Protein 6FPQ (pdb70)

Sequence (174 aa):
PLNFSRASEHRNEKGERISMINPRVVLDENGISHRRSRYFIMLCDNETAIAHAKKKTSIWAVKKDSSKRISDAYKKASVYFIFVAQQQTYNALGYAQVVSSDLNSTELLPFWSDSSHAGGVRRRIKWIIKTCNNLFSAEISSEIVSSHHMDHHGSEARDGMEMMMYDEGSSRLCTLINYAIMKRRIGRDR

CATH classification: 3.10.590.10

GO terms:
  GO:1990251 nuclear exosome focus (C, IDA)
  GO:1990342 heterochromatin island (C, IDA)
  GO:0000785 chromatin (C, IDA)
  GO:0005634 nucleus (C, IDA)
  GO:0003723 RNA binding (F, IDA)
  GO:0003729 mRNA binding (F, IDA)
  GO:0033620 Mei2 nuclear dot complex (C, IDA)
  GO:1905762 CCR4-NOT complex binding (F, IDA)
  GO:0005634 nucleus (C, EXP)
  GO:0043628 regulatory ncRNA 3'-end processing (P, EXP)
  GO:0031047 regulatory ncRNA-mediated gene silencing (P, EXP)
  GO:0005634 nucleus (C, HDA)
  GO:0033621 nuclear mRNA surveillance of meiosis-specific transcripts (P, IMP)
  GO:0180036 nuclear lncRNA surveillance (P, IMP)
  GO:0110064 lncRNA catabolic process (P, IMP)
  GO:1902794 siRNA-independent facultative heterochromatin formation (P, IMP)
  GO:1902801 regulation of siRNA-independent facultative heterochromatin formation (P, IMP)
  GO:0071027 nuclear RNA surveillance (P, IMP)
  GO:0071030 nuclear mRNA surveillance of spliceosomal pre-mRNA splicing (P, IMP)
  GO:0071031 nuclear mRNA surveillance of mRNA 3'-end processing (P, IMP)

Organism: Schizosaccharomyces pombe (strain 972 / ATCC 24843) (NCBI:txid284812)

B-factor: mean 20.54, std 11.72, range [8.9, 75.54]

InterPro domains:
  IPR007275 YTH domain [PF04146] (350-476)
  IPR007275 YTH domain [PS50882] (350-476)
  IPR007275 YTH domain [cd21134] (351-476)
  IPR045168 YTH domain containing protein [PTHR12357] (121-478)

Secondary structure (DSSP, 8-state):
----TTGGG-B-TTS-EE-SS-TTSEE-TTS-BSSEEEEEEEE--HHHHHHHHHH-EEEEEHHHHHHHHHHHTTSEEEEEEEETTT--EEEEEEE-S--BSSS--TT--TTEEEEEEEEEEEEEEE--HHHHHHHHTTBTTBPPPTT-EE-HHHHHHHHHHHHHHHHTT-SB--

Nearest PDB structures (foldseek):
  5h8a-assembly1_A  TM=9.922E-01  e=4.527E-36  Schizosaccharomyces pombe 972h-
  5dno-assembly1_A  TM=9.824E-01  e=7.425E-35  Schizosaccharomyces pombe 972h-
  5eim-assembly1_A  TM=9.974E-01  e=9.057E-31  Schizosaccharomyces pombe 972h-
  5dnp-assembly1_A  TM=9.964E-01  e=2.013E-28  Schizosaccharomyces pombe 972h-
  5o8m-assembly1_A  TM=9.960E-01  e=4.474E-26  Schizosaccharomyces pombe 972h-

Structure (mmCIF, N/CA/C/O backbone):
data_6FPQ
#
_entry.id   6FPQ
#
_cell.length_a   77.406
_cell.length_b   77.406
_cell.length_c   66.211
_cell.angle_alpha   90.00
_cell.angle_beta   90.00
_cell.angle_gamma   120.00
#
_symmetry.space_group_name_H-M   'P 65'
#
loop_
_entity.id
_entity.type
_entity.pdbx_description
1 polymer 'YTH domain-containing protein mmi1'
2 polymer "RNA (5'-R(*UP*UP*AP*AP*AP*CP*C)-3')"
3 non-polymer (4R)-2-METHYLPENTANE-2,4-DIOL
4 water water
#
loop_
_atom_site.group_PDB
_atom_site.id
_atom_site.type_symbol
_atom_site.label_atom_id
_atom_site.label_alt_id
_atom_site.label_comp_id
_atom_site.label_asym_id
_atom_site.label_entity_id
_atom_site.label_seq_id
_atom_site.pdbx_PDB_ins_code
_atom_site.Cartn_x
_atom_site.Cartn_y
_atom_site.Cartn_z
_atom_site.occupancy
_atom_site.B_iso_or_equiv
_atom_site.auth_seq_id
_atom_site.auth_comp_id
_atom_site.auth_asym_id
_atom_site.auth_atom_id
_atom_site.pdbx_PDB_model_num
ATOM 1 N N . PRO A 1 17 ? 2.281 31.722 -39.485 1.00 60.03 315 PRO A N 1
ATOM 2 C CA . PRO A 1 17 ? 2.223 32.904 -40.347 1.00 60.31 315 PRO A CA 1
ATOM 3 C C . PRO A 1 17 ? 2.701 32.564 -41.744 1.00 64.04 315 PRO A C 1
ATOM 4 O O . PRO A 1 17 ? 3.609 31.753 -41.911 1.00 64.89 315 PRO A O 1
ATOM 8 N N . LEU A 1 18 ? 2.068 33.176 -42.736 1.00 64.32 316 LEU A N 1
ATOM 9 C CA . LEU A 1 18 ? 2.383 32.901 -44.128 1.00 69.47 316 LEU A CA 1
ATOM 10 C C . LEU A 1 18 ? 3.644 33.655 -44.522 1.00 70.52 316 LEU A C 1
ATOM 11 O O . LEU A 1 18 ? 3.773 34.851 -44.241 1.00 75.54 316 LEU A O 1
ATOM 16 N N . ASN A 1 19 ? 4.568 32.957 -45.179 1.00 61.86 317 ASN A N 1
ATOM 17 C CA . ASN A 1 19 ? 5.786 33.577 -45.692 1.00 58.60 317 ASN A CA 1
ATOM 18 C C . ASN A 1 19 ? 6.059 33.024 -47.082 1.00 45.56 317 ASN A C 1
ATOM 19 O O . ASN A 1 19 ? 6.194 31.813 -47.243 1.00 45.40 317 ASN A O 1
ATOM 24 N N . PHE A 1 20 ? 6.162 33.895 -48.083 1.00 48.01 318 PHE A N 1
ATOM 25 C CA . PHE A 1 20 ? 6.424 33.418 -49.440 1.00 51.74 318 PHE A CA 1
ATOM 26 C C . PHE A 1 20 ? 7.903 33.299 -49.783 1.00 57.25 318 PHE A C 1
ATOM 27 O O . PHE A 1 20 ? 8.232 32.767 -50.852 1.00 53.75 318 PHE A O 1
ATOM 35 N N . SER A 1 21 ? 8.794 33.748 -48.899 1.00 52.17 319 SER A N 1
ATOM 36 C CA . SER A 1 21 ? 10.224 33.670 -49.176 1.00 59.58 319 SER A CA 1
ATOM 37 C C . SER A 1 21 ? 10.657 32.250 -49.525 1.00 58.61 319 SER A C 1
ATOM 38 O O . SER A 1 21 ? 11.564 32.054 -50.347 1.00 58.15 319 SER A O 1
ATOM 40 N N . ARG A 1 22 ? 10.025 31.246 -48.915 1.00 40.85 320 ARG A N 1
ATOM 41 C CA . ARG A 1 22 ? 10.380 29.859 -49.165 1.00 32.97 320 ARG A CA 1
ATOM 42 C C . ARG A 1 22 ? 9.256 29.097 -49.863 1.00 26.24 320 ARG A C 1
ATOM 43 O O . ARG A 1 22 ? 9.334 27.871 -49.961 1.00 33.55 320 ARG A O 1
ATOM 45 N N . ALA A 1 23 ? 8.236 29.798 -50.358 1.00 26.08 321 ALA A N 1
ATOM 46 C CA . ALA A 1 23 ? 7.106 29.128 -51.008 1.00 27.72 321 ALA A CA 1
ATOM 47 C C . ALA A 1 23 ? 7.560 28.208 -52.127 1.00 29.22 321 ALA A C 1
ATOM 48 O O . ALA A 1 23 ? 7.036 27.094 -52.280 1.00 26.02 321 ALA A O 1
ATOM 50 N N . SER A 1 24 ? 8.558 28.641 -52.912 1.00 26.64 322 SER A N 1
ATOM 51 C CA . SER A 1 24 ? 9.039 27.795 -53.982 1.00 27.12 322 SER A CA 1
ATOM 52 C C . SER A 1 24 ? 9.669 26.531 -53.450 1.00 28.09 322 SER A C 1
ATOM 53 O O . SER A 1 24 ? 9.843 25.574 -54.207 1.00 30.58 322 SER A O 1
ATOM 56 N N . GLU A 1 25 ? 9.998 26.480 -52.148 1.00 27.44 323 GLU A N 1
ATOM 57 C CA . GLU A 1 25 ? 10.655 25.304 -51.603 1.00 25.92 323 GLU A CA 1
ATOM 58 C C . GLU A 1 25 ? 9.696 24.264 -51.063 1.00 32.37 323 GLU A C 1
ATOM 59 O O . GLU A 1 25 ? 10.149 23.214 -50.578 1.00 35.09 323 GLU A O 1
ATOM 65 N N . HIS A 1 26 ? 8.391 24.526 -51.115 1.00 26.21 324 HIS A N 1
ATOM 66 C CA . HIS A 1 26 ? 7.382 23.581 -50.659 1.00 23.23 324 HIS A CA 1
ATOM 67 C C . HIS A 1 26 ? 7.056 22.649 -51.806 1.00 22.84 324 HIS A C 1
ATOM 68 O O . HIS A 1 26 ? 6.445 23.073 -52.804 1.00 22.59 324 HIS A O 1
ATOM 75 N N . ARG A 1 27 ? 7.435 21.373 -51.645 1.00 27.38 325 ARG A N 1
ATOM 76 C CA . ARG A 1 27 ? 7.416 20.432 -52.748 1.00 26.89 325 ARG A CA 1
ATOM 77 C C . ARG A 1 27 ? 6.959 19.077 -52.281 1.00 28.96 325 ARG A C 1
ATOM 78 O O . ARG A 1 27 ? 7.180 18.681 -51.131 1.00 32.45 325 ARG A O 1
ATOM 86 N N . ASN A 1 28 ? 6.342 18.343 -53.191 1.00 25.79 326 ASN A N 1
ATOM 87 C CA . ASN A 1 28 ? 5.961 16.991 -52.843 1.00 25.76 326 ASN A CA 1
ATOM 88 C C . ASN A 1 28 ? 7.066 16.045 -53.306 1.00 33.06 326 ASN A C 1
ATOM 89 O O . ASN A 1 28 ? 8.116 16.472 -53.794 1.00 34.79 326 ASN A O 1
ATOM 94 N N . GLU A 1 29 ? 6.836 14.742 -53.131 1.00 36.70 327 GLU A N 1
ATOM 95 C CA . GLU A 1 29 ? 7.879 13.767 -53.439 1.00 39.63 327 GLU A CA 1
ATOM 96 C C . GLU A 1 29 ? 8.175 13.671 -54.935 1.00 45.87 327 GLU A C 1
ATOM 97 O O . GLU A 1 29 ? 9.221 13.132 -55.316 1.00 48.29 327 GLU A O 1
ATOM 99 N N . LYS A 1 30 ? 7.279 14.147 -55.785 1.00 37.73 328 LYS A N 1
ATOM 100 C CA . LYS A 1 30 ? 7.495 14.173 -57.223 1.00 39.72 328 LYS A CA 1
ATOM 101 C C . LYS A 1 30 ? 8.192 15.445 -57.682 1.00 38.11 328 LYS A C 1
ATOM 102 O O . LYS A 1 30 ? 8.378 15.636 -58.887 1.00 41.74 328 LYS A O 1
ATOM 108 N N . GLY A 1 31 ? 8.513 16.354 -56.756 1.00 37.53 329 GLY A N 1
ATOM 109 C CA . GLY A 1 31 ? 9.126 17.614 -57.113 1.00 31.27 329 GLY A CA 1
ATOM 110 C C . GLY A 1 31 ? 8.166 18.687 -57.546 1.00 25.93 329 GLY A C 1
ATOM 111 O O . GLY A 1 31 ? 8.636 19.739 -57.995 1.00 28.37 329 GLY A O 1
ATOM 112 N N . GLU A 1 32 ? 6.842 18.465 -57.436 1.00 26.77 330 GLU A N 1
ATOM 113 C CA . GLU A 1 32 ? 5.877 19.509 -57.787 1.00 25.02 330 GLU A CA 1
ATOM 114 C C . GLU A 1 32 ? 5.728 20.496 -56.643 1.00 22.63 330 GLU A C 1
ATOM 115 O O . GLU A 1 32 ? 5.791 20.116 -55.475 1.00 23.52 330 GLU A O 1
ATOM 121 N N . ARG A 1 33 ? 5.562 21.767 -56.983 1.00 20.16 331 ARG A N 1
ATOM 122 C CA . ARG A 1 33 ? 5.289 22.756 -55.944 1.00 18.01 331 ARG A CA 1
ATOM 123 C C . ARG A 1 33 ? 3.924 22.472 -55.331 1.00 19.31 331 ARG A C 1
ATOM 124 O O . ARG A 1 33 ? 2.997 22.030 -56.019 1.00 18.07 331 ARG A O 1
ATOM 132 N N . ILE A 1 34 ? 3.815 22.683 -54.025 1.00 16.42 332 ILE A N 1
ATOM 133 C CA . ILE A 1 34 ? 2.536 22.493 -53.329 1.00 15.67 332 ILE A CA 1
ATOM 134 C C . ILE A 1 34 ? 2.248 23.686 -52.428 1.00 15.92 332 ILE A C 1
ATOM 135 O O . ILE A 1 34 ? 3.137 24.425 -52.027 1.00 18.21 332 ILE A O 1
ATOM 140 N N . SER A 1 35 ? 0.961 23.859 -52.119 1.00 15.29 333 SER A N 1
ATOM 141 C CA . SER A 1 35 ? 0.519 24.931 -51.245 1.00 14.60 333 SER A CA 1
ATOM 142 C C . SER A 1 35 ? 1.110 24.804 -49.850 1.00 14.81 333 SER A C 1
ATOM 143 O O . SER A 1 35 ? 1.315 23.691 -49.330 1.00 15.99 333 SER A O 1
ATOM 146 N N . MET A 1 36 ? 1.438 25.981 -49.257 1.00 15.82 334 MET A N 1
ATOM 147 C CA . MET A 1 36 ? 1.890 26.059 -47.863 1.00 17.21 334 MET A CA 1
ATOM 148 C C . MET A 1 36 ? 0.740 25.926 -46.880 1.00 18.62 334 MET A C 1
ATOM 149 O O . MET A 1 36 ? 0.978 25.632 -45.711 1.00 23.65 334 MET A O 1
ATOM 154 N N . ILE A 1 37 ? -0.495 26.161 -47.325 1.00 16.33 335 ILE A N 1
ATOM 155 C CA . ILE A 1 37 ? -1.640 26.042 -46.424 1.00 16.97 335 ILE A CA 1
ATOM 156 C C . ILE A 1 37 ? -2.221 24.640 -46.455 1.00 17.74 335 ILE A C 1
ATOM 157 O O . ILE A 1 37 ? -2.543 24.055 -45.394 1.00 19.99 335 ILE A O 1
ATOM 162 N N . ASN A 1 38 ? -2.358 24.075 -47.651 1.00 17.52 336 ASN A N 1
ATOM 163 C CA . ASN A 1 38 ? -2.880 22.716 -47.789 1.00 18.86 336 ASN A CA 1
ATOM 164 C C . ASN A 1 38 ? -1.926 21.957 -48.700 1.00 16.48 336 ASN A C 1
ATOM 165 O O . ASN A 1 38 ? -1.953 22.143 -49.925 1.00 17.48 336 ASN A O 1
ATOM 170 N N . PRO A 1 39 ? -1.076 21.078 -48.147 1.00 18.91 337 PRO A N 1
ATOM 171 C CA . PRO A 1 39 ? -0.045 20.420 -48.973 1.00 20.31 337 PRO A CA 1
ATOM 172 C C . PRO A 1 39 ? -0.589 19.472 -50.029 1.00 20.44 337 PRO A C 1
ATOM 173 O O . PRO A 1 39 ? 0.172 19.034 -50.899 1.00 23.71 337 PRO A O 1
ATOM 177 N N . ARG A 1 40 ? -1.889 19.172 -50.010 1.00 20.90 338 ARG A N 1
ATOM 178 C CA . ARG A 1 40 ? -2.474 18.360 -51.057 1.00 20.07 338 ARG A CA 1
ATOM 179 C C . ARG A 1 40 ? -2.716 19.130 -52.336 1.00 17.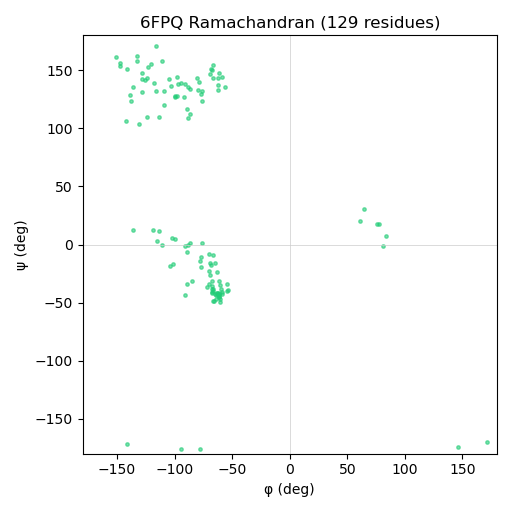95 338 ARG A C 1
ATOM 180 O O . ARG A 1 40 ? -3.011 18.495 -53.333 1.00 21.61 338 ARG A O 1
ATOM 188 N N . VAL A 1 41 ? -2.655 20.469 -52.311 1.00 15.57 339 VAL A N 1
ATOM 189 C CA . VAL A 1 41 ? -2.964 21.276 -53.495 1.00 14.76 339 VAL A CA 1
ATOM 190 C C . VAL A 1 41 ? -1.676 21.469 -54.300 1.00 17.05 339 VAL A C 1
ATOM 191 O O . VAL A 1 41 ? -0.729 22.093 -53.819 1.00 16.56 339 VAL A O 1
ATOM 195 N N . VAL A 1 42 ? -1.656 20.948 -55.530 1.00 16.73 340 VAL A N 1
ATOM 196 C CA . VAL A 1 42 ? -0.472 21.003 -56.403 1.00 15.35 340 VAL A CA 1
ATOM 197 C C . VAL A 1 42 ? -0.512 22.293 -57.193 1.00 17.35 340 VAL A C 1
ATOM 198 O O . VAL A 1 42 ? -1.558 22.690 -57.699 1.00 17.48 340 VAL A O 1
ATOM 202 N N . LEU A 1 43 ? 0.634 22.968 -57.272 1.00 14.57 341 LEU A N 1
ATOM 203 C CA . LEU A 1 43 ? 0.723 24.310 -57.854 1.00 13.63 341 LEU A CA 1
ATOM 204 C C . LEU A 1 43 ? 1.679 24.305 -59.046 1.00 15.56 341 LEU A C 1
ATOM 205 O O . LEU A 1 43 ? 2.574 23.452 -59.151 1.00 17.65 341 LEU A O 1
ATOM 210 N N . ASP A 1 44 ? 1.496 25.253 -59.956 1.00 15.43 342 ASP A N 1
ATOM 211 C CA . ASP A 1 44 ? 2.509 25.446 -60.994 1.00 14.31 342 ASP A CA 1
ATOM 212 C C . ASP A 1 44 ? 3.709 26.222 -60.403 1.00 14.34 342 ASP A C 1
ATOM 213 O O . ASP A 1 44 ? 3.759 26.525 -59.193 1.00 14.01 342 ASP A O 1
ATOM 218 N N . GLU A 1 45 ? 4.693 26.564 -61.256 1.00 15.07 343 GLU A N 1
ATOM 219 C CA . GLU A 1 45 ? 5.871 27.274 -60.764 1.00 15.54 343 GLU A CA 1
ATOM 220 C C . GLU A 1 45 ? 5.620 28.751 -60.493 1.00 14.84 343 GLU A C 1
ATOM 221 O O . GLU A 1 45 ? 6.551 29.456 -60.103 1.00 15.43 343 GLU A O 1
ATOM 227 N N . ASN A 1 46 ? 4.391 29.204 -60.711 1.00 13.84 344 ASN A N 1
ATOM 228 C CA . ASN A 1 46 ? 3.938 30.516 -60.262 1.00 13.26 344 ASN A CA 1
ATOM 229 C C . ASN A 1 46 ? 3.130 30.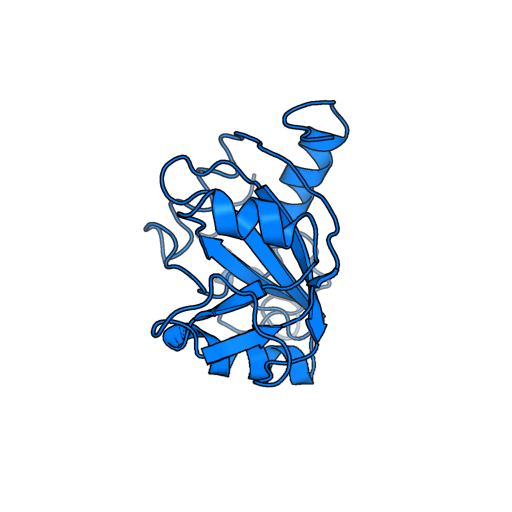452 -58.984 1.00 13.07 344 ASN A C 1
ATOM 230 O O . ASN A 1 46 ? 2.570 31.454 -58.559 1.00 13.73 344 ASN A O 1
ATOM 235 N N . GLY A 1 47 ? 3.005 29.283 -58.362 1.00 12.64 345 GLY A N 1
ATOM 236 C CA . GLY A 1 47 ? 2.179 29.178 -57.156 1.00 12.17 345 GLY A CA 1
ATOM 237 C C . GLY A 1 47 ? 0.700 29.137 -57.424 1.00 12.52 345 GLY A C 1
ATOM 238 O O . GLY A 1 47 ? -0.077 29.400 -56.487 1.00 11.62 345 GLY A O 1
ATOM 239 N N . ILE A 1 48 ? 0.276 28.831 -58.657 1.00 11.85 346 ILE A N 1
ATOM 240 C CA . ILE A 1 48 ? -1.151 28.882 -59.034 1.00 11.91 346 ILE A CA 1
ATOM 241 C C . ILE A 1 48 ? -1.700 27.463 -59.080 1.00 12.40 346 ILE A C 1
ATOM 242 O O . ILE A 1 48 ? -1.035 26.536 -59.609 1.00 14.45 346 ILE A O 1
ATOM 247 N N . SER A 1 49 ? -2.907 27.260 -58.521 1.00 12.50 347 SER A N 1
ATOM 248 C CA . SER A 1 49 ? -3.593 25.981 -58.638 1.00 12.98 347 SER A CA 1
ATOM 249 C C . SER A 1 49 ? -4.427 25.880 -59.914 1.00 14.03 347 SER A C 1
ATOM 250 O O . SER A 1 49 ? -5.175 26.819 -60.247 1.00 14.83 347 SER A O 1
ATOM 253 N N . HIS A 1 50 ? -4.328 24.770 -60.624 1.00 14.89 348 HIS A N 1
ATOM 254 C CA . HIS A 1 50 ? -5.080 24.625 -61.856 1.00 15.00 348 HIS A CA 1
ATOM 255 C C . HIS A 1 50 ? -6.581 24.565 -61.615 1.00 16.46 348 HIS A C 1
ATOM 256 O O . HIS A 1 50 ? -7.335 24.778 -62.586 1.00 18.22 348 HIS A O 1
ATOM 263 N N A ARG A 1 51 ? -7.003 24.291 -60.378 0.56 14.54 349 ARG A N 1
ATOM 264 N N B ARG A 1 51 ? -7.036 24.260 -60.389 0.44 14.38 349 ARG A N 1
ATOM 265 C CA A ARG A 1 51 ? -8.394 24.044 -60.056 0.56 14.49 349 ARG A CA 1
ATOM 266 C CA B ARG A 1 51 ? -8.464 24.095 -60.156 0.44 14.13 349 ARG A CA 1
ATOM 267 C C A ARG A 1 51 ? -9.112 25.280 -59.526 0.56 14.24 349 ARG A C 1
ATOM 268 C C B ARG A 1 51 ? -9.136 25.316 -59.546 0.44 13.48 349 ARG A C 1
ATOM 269 O O A ARG A 1 51 ? -10.338 25.357 -59.653 0.56 14.34 349 ARG A O 1
ATOM 270 O O B ARG A 1 51 ? -10.366 25.401 -59.605 0.44 14.97 349 ARG A O 1
ATOM 285 N N . SER A 1 52 ? -8.388 26.217 -58.902 1.00 12.48 350 SER A N 1
ATOM 286 C CA . SER A 1 52 ? -9.010 27.332 -58.189 1.00 11.25 350 SER A CA 1
ATOM 287 C C . SER A 1 52 ? -8.083 28.515 -58.372 1.00 12.22 350 SER A C 1
ATOM 288 O O . SER A 1 52 ? -6.922 28.438 -57.940 1.00 12.92 350 SER A O 1
ATOM 291 N N . ARG A 1 53 ? -8.568 29.559 -59.060 1.00 10.85 351 ARG A N 1
ATOM 292 C CA . ARG A 1 53 ? -7.729 30.677 -59.483 1.00 9.89 351 ARG A CA 1
ATOM 293 C C . ARG A 1 53 ? -8.381 31.974 -59.025 1.00 10.93 351 ARG A C 1
ATOM 294 O O . ARG A 1 53 ? -9.606 32.071 -58.971 1.00 11.28 351 ARG A O 1
ATOM 302 N N . TYR A 1 54 ? -7.528 32.906 -58.605 1.00 9.43 352 TYR A N 1
ATOM 303 C CA . TYR A 1 54 ? -7.944 34.106 -57.894 1.00 9.31 352 TYR A CA 1
ATOM 304 C C . TYR A 1 54 ? -7.376 35.364 -58.532 1.00 9.85 352 TYR A C 1
ATOM 305 O O . TYR A 1 54 ? -6.155 35.450 -58.744 1.00 10.47 352 TYR A O 1
ATOM 314 N N . PHE A 1 55 ? -8.233 36.352 -58.769 1.00 9.17 353 PHE A N 1
ATOM 315 C CA . PHE A 1 55 ? -7.819 37.632 -59.362 1.00 9.77 353 PHE A CA 1
ATOM 316 C C . PHE A 1 55 ? -8.277 38.764 -58.462 1.00 9.43 353 PHE A C 1
ATOM 317 O O . PHE A 1 55 ? -9.361 38.688 -57.858 1.00 10.17 353 PHE A O 1
ATOM 325 N N . ILE A 1 56 ? -7.433 39.804 -58.333 1.00 8.96 354 ILE A N 1
ATOM 326 C CA . ILE A 1 56 ? -7.827 40.936 -57.515 1.00 10.13 354 ILE A CA 1
ATOM 327 C C . ILE A 1 56 ? -8.529 41.973 -58.387 1.00 11.31 354 ILE A C 1
ATOM 328 O O . ILE A 1 56 ? -8.046 42.336 -59.474 1.00 11.75 354 ILE A O 1
ATOM 333 N N . MET A 1 57 ? -9.626 42.559 -57.866 1.00 10.05 355 MET A N 1
ATOM 334 C CA . MET A 1 57 ? -10.299 43.702 -58.498 1.00 11.26 355 MET A CA 1
ATOM 335 C C . MET A 1 57 ? -10.105 44.883 -57.567 1.00 13.96 355 MET A C 1
ATOM 336 O O . MET A 1 57 ? -10.709 44.928 -56.478 1.00 12.64 355 MET A O 1
ATOM 341 N N . LEU A 1 58 ? -9.279 45.854 -57.987 1.00 13.21 356 LEU A N 1
ATOM 342 C CA . LEU A 1 58 ? -9.027 47.061 -57.187 1.00 11.22 356 LEU A CA 1
ATOM 343 C C . LEU A 1 58 ? -10.066 48.088 -57.554 1.00 15.31 356 LEU A C 1
ATOM 344 O O . LEU A 1 58 ? -10.097 48.588 -58.708 1.00 19.48 356 LEU A O 1
ATOM 349 N N . CYS A 1 59 ? -10.979 48.335 -56.638 1.00 13.68 357 CYS A N 1
ATOM 350 C CA . CYS A 1 59 ? -12.169 49.140 -56.923 1.00 16.67 357 CYS A CA 1
ATOM 351 C C . CYS A 1 59 ? -11.924 50.608 -56.596 1.00 17.52 357 CYS A C 1
ATOM 352 O O . CYS A 1 59 ? -11.571 50.943 -55.460 1.00 18.15 357 CYS A O 1
ATOM 355 N N . ASP A 1 60 ? -12.179 51.494 -57.558 1.00 20.60 358 ASP A N 1
ATOM 356 C CA . ASP A 1 60 ? -11.957 52.913 -57.339 1.00 22.92 358 ASP A CA 1
ATOM 357 C C . ASP A 1 60 ? -13.250 53.721 -57.480 1.00 24.48 358 ASP A C 1
ATOM 358 O O . ASP A 1 60 ? -13.181 54.947 -57.591 1.00 33.72 358 ASP A O 1
ATOM 363 N N . ASN A 1 61 ? -14.418 53.066 -57.523 1.00 24.18 359 ASN A N 1
ATOM 364 C CA . ASN A 1 61 ? -15.688 53.667 -57.955 1.00 31.25 359 ASN A CA 1
ATOM 365 C C . ASN A 1 61 ? -16.781 53.102 -57.053 1.00 29.14 359 ASN A C 1
ATOM 366 O O . ASN A 1 61 ? -17.186 51.924 -57.214 1.00 24.67 359 ASN A O 1
ATOM 371 N N . GLU A 1 62 ? -17.280 53.941 -56.134 1.00 24.30 360 GLU A N 1
ATOM 372 C CA . GLU A 1 62 ? -18.309 53.474 -55.215 1.00 23.23 360 GLU A CA 1
ATOM 373 C C . GLU A 1 62 ? -19.558 53.026 -55.972 1.00 21.61 360 GLU A C 1
ATOM 374 O O . GLU A 1 62 ? -20.231 52.059 -55.563 1.00 22.93 360 GLU A O 1
ATOM 380 N N . THR A 1 63 ? -19.877 53.710 -57.080 1.00 24.93 361 THR A N 1
ATOM 381 C CA . THR A 1 63 ? -21.059 53.353 -57.848 1.00 24.98 361 THR A CA 1
ATOM 382 C C . THR A 1 63 ? -20.952 51.939 -58.385 1.00 21.93 361 THR A C 1
ATOM 383 O O . THR A 1 63 ? -21.926 51.180 -58.306 1.00 20.81 361 THR A O 1
ATOM 387 N N . ALA A 1 64 ? -19.786 51.571 -58.939 1.00 18.75 362 ALA A N 1
ATOM 388 C CA . ALA A 1 64 ? -19.646 50.267 -59.575 1.00 19.17 362 ALA A CA 1
ATOM 389 C C . ALA A 1 64 ? -19.775 49.154 -58.550 1.00 17.36 362 ALA A C 1
ATOM 390 O O . ALA A 1 64 ? -20.506 48.168 -58.754 1.00 15.90 362 ALA A O 1
ATOM 392 N N . ILE A 1 65 ? -19.055 49.266 -57.420 1.00 17.58 363 ILE A N 1
ATOM 393 C CA . ILE A 1 65 ? -19.106 48.170 -56.466 1.00 16.89 363 ILE A CA 1
ATOM 394 C C . ILE A 1 65 ? -20.496 48.068 -55.837 1.00 14.88 363 ILE A C 1
ATOM 395 O O . ILE A 1 65 ? -20.979 46.961 -55.617 1.00 14.59 363 ILE A O 1
ATOM 400 N N . ALA A 1 66 ? -21.197 49.205 -55.585 1.00 16.30 364 ALA A N 1
ATOM 401 C CA . ALA A 1 66 ? -22.540 49.076 -55.013 1.00 16.21 364 ALA A CA 1
ATOM 402 C C . ALA A 1 66 ? -23.494 48.445 -56.018 1.00 15.48 364 ALA A C 1
ATOM 403 O O . ALA A 1 66 ? -24.309 47.588 -55.640 1.00 16.69 364 ALA A O 1
ATOM 405 N N . HIS A 1 67 ? -23.362 48.799 -57.311 1.00 16.83 365 HIS A N 1
ATOM 406 C CA . HIS A 1 67 ? -24.211 48.174 -58.312 1.00 16.69 365 HIS A CA 1
ATOM 407 C C . HIS A 1 67 ? -23.900 46.680 -58.452 1.00 16.66 365 HIS A C 1
ATOM 408 O O . HIS A 1 67 ? -24.818 45.854 -58.598 1.00 17.31 365 HIS A O 1
ATOM 415 N N . ALA A 1 68 ? -22.627 46.321 -58.376 1.00 14.92 366 ALA A N 1
ATOM 416 C CA . ALA A 1 68 ? -22.274 44.897 -58.523 1.00 12.34 366 ALA A CA 1
ATOM 417 C C . ALA A 1 68 ? -22.729 44.086 -57.325 1.00 15.66 366 ALA A C 1
ATOM 418 O O . ALA A 1 68 ? -23.118 42.919 -57.497 1.00 13.33 366 ALA A O 1
ATOM 420 N N . LYS A 1 69 ? -22.714 44.668 -56.133 1.00 15.01 367 LYS A N 1
ATOM 421 C CA . LYS A 1 69 ? -23.267 43.955 -54.980 1.00 13.85 367 LYS A CA 1
ATOM 422 C C . LYS A 1 69 ? -24.765 43.755 -55.120 1.00 17.94 367 LYS A C 1
ATOM 423 O O . LYS A 1 69 ? -25.319 42.821 -54.536 1.00 22.01 367 LYS A O 1
ATOM 429 N N A LYS A 1 70 ? -25.431 44.618 -55.877 0.49 15.77 368 LYS A N 1
ATOM 430 N N B LYS A 1 70 ? -25.442 44.624 -55.838 0.51 15.34 368 LYS A N 1
ATOM 431 C CA A LYS A 1 70 ? -26.878 44.536 -56.111 0.49 18.08 368 LYS A CA 1
ATOM 432 C CA B LYS A 1 70 ? -26.869 44.388 -56.051 0.51 16.87 368 LYS A CA 1
ATOM 433 C C A LYS A 1 70 ? -27.253 43.643 -57.283 0.49 17.27 368 LYS A C 1
ATOM 434 C C B LYS A 1 70 ? -27.145 43.465 -57.225 0.51 16.72 368 LYS A C 1
ATOM 435 O O A LYS A 1 70 ? -28.308 42.981 -57.248 0.49 17.70 368 LYS A O 1
ATOM 436 O O B LYS A 1 70 ? -28.019 42.588 -57.124 0.51 21.50 368 LYS A O 1
ATOM 447 N N . THR A 1 71 ? -26.463 43.660 -58.358 1.00 14.06 369 THR A N 1
ATOM 448 C CA . THR A 1 71 ? -26.883 42.983 -59.598 1.00 14.84 369 THR A CA 1
ATOM 449 C C . THR A 1 71 ? -26.036 41.767 -59.976 1.00 12.98 369 THR A C 1
ATOM 450 O O . THR A 1 71 ? -26.369 41.073 -60.963 1.00 16.80 369 THR A O 1
ATOM 454 N N . SER A 1 72 ? -24.863 41.586 -59.331 1.00 12.77 370 SER A N 1
ATOM 455 C CA . SER A 1 72 ? -23.967 40.450 -59.578 1.00 13.37 370 SER A CA 1
ATOM 456 C C . SER A 1 72 ? -23.387 40.443 -61.000 1.00 15.91 370 SER A C 1
ATOM 457 O O . SER A 1 72 ? -23.146 39.373 -61.582 1.00 17.29 370 SER A O 1
ATOM 460 N N . ILE A 1 73 ? -23.194 41.615 -61.610 1.00 14.95 371 ILE A N 1
ATOM 461 C CA . ILE A 1 73 ? -22.527 41.749 -62.898 1.00 16.15 371 ILE A CA 1
ATOM 462 C C . ILE A 1 73 ? -21.286 42.597 -62.657 1.00 17.93 371 ILE A C 1
ATOM 463 O O . ILE A 1 73 ? -21.322 43.562 -61.875 1.00 18.68 371 ILE A O 1
ATOM 468 N N . TRP A 1 74 ? -20.182 42.214 -63.283 1.00 15.52 372 TRP A N 1
ATOM 469 C CA . TRP A 1 74 ? -18.939 42.986 -63.201 1.00 14.72 372 TRP A CA 1
ATOM 470 C C . TRP A 1 74 ? -18.401 43.259 -64.596 1.00 15.57 372 TRP A C 1
ATOM 471 O O . TRP A 1 74 ? -18.599 42.474 -65.510 1.00 20.13 372 TRP A O 1
ATOM 482 N N . ALA A 1 75 ? -17.752 44.380 -64.807 1.00 14.59 373 ALA A N 1
ATOM 483 C CA . ALA A 1 75 ? -17.069 44.674 -66.072 1.00 13.83 373 ALA A CA 1
ATOM 484 C C . ALA A 1 75 ? -15.589 44.381 -65.887 1.00 14.68 373 ALA A C 1
ATOM 485 O O . ALA A 1 75 ? -14.970 44.846 -64.904 1.00 14.59 373 ALA A O 1
ATOM 487 N N . VAL A 1 76 ? -15.032 43.574 -66.813 1.00 12.87 374 VAL A N 1
ATOM 488 C CA . VAL A 1 76 ? -13.631 43.155 -66.734 1.00 12.74 374 VAL A CA 1
ATOM 489 C C . VAL A 1 76 ? -12.791 44.064 -67.629 1.00 12.13 374 VAL A C 1
ATOM 490 O O . VAL A 1 76 ? -13.162 44.359 -68.757 1.00 13.52 374 VAL A O 1
ATOM 494 N N . LYS A 1 77 ? -11.624 44.461 -67.117 1.00 12.83 375 LYS A N 1
ATOM 495 C CA . LYS A 1 77 ? -10.744 45.337 -67.864 1.00 13.53 375 LYS A CA 1
ATOM 496 C C . LYS A 1 77 ? -10.116 44.638 -69.075 1.00 14.73 375 LYS A C 1
ATOM 497 O O . LYS A 1 77 ? -9.789 43.443 -69.006 1.00 13.04 375 LYS A O 1
ATOM 503 N N . LYS A 1 78 ? -9.891 45.402 -70.150 1.00 15.18 376 LYS A N 1
ATOM 504 C CA . LYS A 1 78 ? -9.199 44.849 -71.326 1.00 13.94 376 LYS A CA 1
ATOM 505 C C . LYS A 1 78 ? -7.862 44.203 -70.966 1.00 15.71 376 LYS A C 1
ATOM 506 O O . LYS A 1 78 ? -7.520 43.152 -71.521 1.00 16.80 376 LYS A O 1
ATOM 512 N N . ASP A 1 79 ? -7.096 44.786 -70.058 1.00 14.85 377 ASP A N 1
ATOM 513 C CA . ASP A 1 79 ? -5.743 44.254 -69.852 1.00 15.69 377 ASP A CA 1
ATOM 514 C C . ASP A 1 79 ? -5.759 42.867 -69.190 1.00 18.15 377 ASP A C 1
ATOM 515 O O . ASP A 1 79 ? -4.821 42.093 -69.407 1.00 21.42 377 ASP A O 1
ATOM 520 N N . SER A 1 80 ? -6.790 42.517 -68.415 1.00 14.15 378 SER A N 1
ATOM 521 C CA . SER A 1 80 ? -6.815 41.209 -67.776 1.00 13.52 378 SER A CA 1
ATOM 522 C C . SER A 1 80 ? -7.863 40.252 -68.318 1.00 13.36 378 SER A C 1
ATOM 523 O O . SER A 1 80 ? -7.925 39.098 -67.861 1.00 12.77 378 SER A O 1
ATOM 526 N N . SER A 1 81 ? -8.660 40.688 -69.301 1.00 12.18 379 SER A N 1
ATOM 527 C CA . SER A 1 81 ? -9.774 39.874 -69.783 1.00 11.75 379 SER A CA 1
ATOM 528 C C . SER A 1 81 ? -9.342 38.536 -70.374 1.00 13.18 379 SER A C 1
ATOM 529 O O . SER A 1 81 ? -9.996 37.523 -70.121 1.00 11.37 379 SER A O 1
ATOM 532 N N . LYS A 1 82 ? -8.285 38.504 -71.190 1.00 11.85 380 LYS A N 1
ATOM 533 C CA . LYS A 1 82 ? -7.911 37.247 -71.830 1.00 13.48 380 LYS A CA 1
ATOM 534 C C . LYS A 1 82 ? -7.476 36.227 -70.796 1.00 10.99 380 LYS A C 1
ATOM 535 O O . LYS A 1 82 ? -7.845 35.028 -70.896 1.00 11.13 380 LYS A O 1
ATOM 541 N N . ARG A 1 83 ? -6.686 36.645 -69.803 1.00 10.53 381 ARG A N 1
ATOM 542 C CA . ARG A 1 83 ? -6.210 35.667 -68.813 1.00 10.25 381 ARG A CA 1
ATOM 543 C C . ARG A 1 83 ? -7.362 35.145 -67.970 1.00 10.09 381 ARG A C 1
ATOM 544 O O . ARG A 1 83 ? -7.416 33.945 -67.623 1.00 11.24 381 ARG A O 1
ATOM 552 N N . ILE A 1 84 ? -8.294 36.036 -67.573 1.00 9.88 382 ILE A N 1
ATOM 553 C CA . ILE A 1 84 ? -9.471 35.601 -66.779 1.00 9.84 382 ILE A CA 1
ATOM 554 C C . ILE A 1 84 ? -10.352 34.651 -67.599 1.00 11.88 382 ILE A C 1
ATOM 555 O O . ILE A 1 84 ? -10.786 33.610 -67.082 1.00 11.06 382 ILE A O 1
ATOM 560 N N . SER A 1 85 ? -10.591 34.972 -68.877 1.00 11.08 383 SER A N 1
ATOM 561 C CA . SER A 1 85 ? -11.461 34.082 -69.654 1.00 11.09 383 SER A CA 1
ATOM 562 C C . SER A 1 85 ? -10.775 32.723 -69.856 1.00 12.79 383 SER A C 1
ATOM 563 O O . SER A 1 85 ? -11.407 31.654 -69.805 1.00 13.16 383 SER A O 1
ATOM 566 N N . ASP A 1 86 ? -9.449 32.728 -70.108 1.00 10.80 384 ASP A N 1
ATOM 567 C CA . ASP A 1 86 ? -8.734 31.460 -70.208 1.00 11.02 384 ASP A CA 1
ATOM 568 C C . ASP A 1 86 ? -8.800 30.659 -68.898 1.00 10.87 384 ASP A C 1
ATOM 569 O O . ASP A 1 86 ? -9.020 29.424 -68.924 1.00 13.11 384 ASP A O 1
ATOM 574 N N . ALA A 1 87 ? -8.636 31.334 -67.750 1.00 10.48 385 ALA A N 1
ATOM 575 C CA . ALA A 1 87 ? -8.754 30.629 -66.476 1.00 11.40 385 ALA A CA 1
ATOM 576 C C . ALA A 1 87 ? -10.131 30.020 -66.247 1.00 11.81 385 ALA A C 1
ATOM 577 O O . ALA A 1 87 ? -10.229 28.908 -65.686 1.00 12.02 385 ALA A O 1
ATOM 579 N N .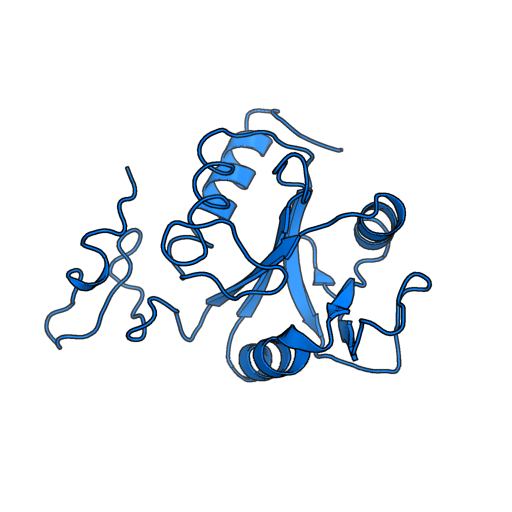 TYR A 1 88 ? -11.197 30.658 -66.783 1.00 11.03 386 TYR A N 1
ATOM 580 C CA . TYR A 1 88 ? -12.555 30.139 -66.612 1.00 11.25 386 TYR A CA 1
ATOM 581 C C . TYR A 1 88 ? -12.782 28.851 -67.378 1.00 12.67 386 TYR A C 1
ATOM 582 O O . TYR A 1 88 ? -13.672 28.082 -67.003 1.00 14.17 386 TYR A O 1
ATOM 591 N N . LYS A 1 89 ? -11.917 28.500 -68.342 1.00 12.69 387 LYS A N 1
ATOM 592 C CA . LYS A 1 89 ? -12.115 27.281 -69.143 1.00 12.96 387 LYS A CA 1
ATOM 593 C C . LYS A 1 89 ? -12.056 26.030 -68.301 1.00 14.87 387 LYS A C 1
ATOM 594 O O . LYS A 1 89 ? -12.824 25.089 -68.565 1.00 19.62 387 LYS A O 1
ATOM 600 N N . LYS A 1 90 ? -11.091 25.953 -67.340 1.00 15.71 388 LYS A N 1
ATOM 601 C CA . LYS A 1 90 ? -10.907 24.692 -66.636 1.00 22.76 388 LYS A CA 1
ATOM 602 C C . LYS A 1 90 ? -10.729 24.875 -65.141 1.00 22.85 388 LYS A C 1
ATOM 603 O O . LYS A 1 90 ? -10.264 23.932 -64.488 1.00 28.66 388 LYS A O 1
ATOM 609 N N . ALA A 1 91 ? -11.000 26.047 -64.593 1.00 15.32 389 ALA A N 1
ATOM 610 C CA . ALA A 1 91 ? -10.849 26.233 -63.153 1.00 15.10 389 ALA A CA 1
ATOM 611 C C . ALA A 1 91 ? -12.086 26.929 -62.585 1.00 14.45 389 ALA A C 1
ATOM 612 O O . ALA A 1 91 ? -12.838 27.600 -63.321 1.00 15.91 389 ALA A O 1
ATOM 614 N N . SER A 1 92 ? -12.274 26.837 -61.260 1.00 12.00 390 SER A N 1
ATOM 615 C CA . SER A 1 92 ? -13.152 27.784 -60.573 1.00 12.21 390 SER A CA 1
ATOM 616 C C . SER A 1 92 ? -12.381 29.075 -60.424 1.00 13.00 390 SER A C 1
ATOM 617 O O . SER A 1 92 ? -11.210 29.044 -60.017 1.00 14.76 390 SER A O 1
ATOM 620 N N . VAL A 1 93 ? -12.982 30.184 -60.811 1.00 11.75 391 VAL A N 1
ATOM 621 C CA . VAL A 1 93 ? -12.314 31.489 -60.839 1.00 10.74 391 VAL A CA 1
ATOM 622 C C . VAL A 1 93 ? -13.024 32.387 -59.849 1.00 11.70 391 VAL A C 1
ATOM 623 O O . VAL A 1 93 ? -14.262 32.476 -59.859 1.00 11.73 391 VAL A O 1
ATOM 627 N N . TYR A 1 94 ? -12.252 33.067 -59.013 1.00 9.19 392 TYR A N 1
ATOM 628 C CA . TYR A 1 94 ? -12.780 33.961 -57.973 1.00 10.48 392 TYR A CA 1
ATOM 629 C C . TYR A 1 94 ? -12.195 35.340 -58.147 1.00 11.48 392 TYR A C 1
ATOM 630 O O . TYR A 1 94 ? -11.004 35.493 -58.473 1.00 11.29 392 TYR A O 1
ATOM 639 N N . PHE A 1 95 ? -13.012 36.362 -57.884 1.00 9.07 393 PHE A N 1
ATOM 640 C CA . PHE A 1 95 ? -12.539 37.737 -57.798 1.00 8.94 393 PHE A CA 1
ATOM 641 C C . PHE A 1 95 ? -12.601 38.162 -56.333 1.00 10.88 393 PHE A C 1
ATOM 642 O O . PHE A 1 95 ? -13.612 37.937 -55.635 1.00 10.87 393 PHE A O 1
ATOM 650 N N . ILE A 1 96 ? -11.517 38.759 -55.861 1.00 10.58 394 ILE A N 1
ATOM 651 C CA . ILE A 1 96 ? -11.446 39.342 -54.515 1.00 10.14 394 ILE A CA 1
ATOM 652 C C . ILE A 1 96 ? -11.412 40.837 -54.730 1.00 9.10 394 ILE A C 1
ATOM 653 O O . ILE A 1 96 ? -10.536 41.352 -55.425 1.00 11.08 394 ILE A O 1
ATOM 658 N N . PHE A 1 97 ? -12.410 41.515 -54.168 1.00 9.42 395 PHE A N 1
ATOM 659 C CA . PHE A 1 97 ? -12.606 42.954 -54.391 1.00 8.90 395 PHE A CA 1
ATOM 660 C C . PHE A 1 97 ? -11.995 43.732 -53.228 1.00 9.56 395 PHE A C 1
ATOM 661 O O . PHE A 1 97 ? -12.312 43.458 -52.064 1.00 10.71 395 PHE A O 1
ATOM 669 N N . VAL A 1 98 ? -11.141 44.696 -53.567 1.00 10.52 396 VAL A N 1
ATOM 670 C CA . VAL A 1 98 ? -10.398 45.472 -52.566 1.00 9.51 396 VAL A CA 1
ATOM 671 C C . VAL A 1 98 ? -10.454 46.923 -52.978 1.00 10.68 396 VAL A C 1
ATOM 672 O O . VAL A 1 98 ? -10.239 47.253 -54.157 1.00 12.23 396 VAL A O 1
ATOM 676 N N . ALA A 1 99 ? -10.720 47.823 -52.026 1.00 9.89 397 ALA A N 1
ATOM 677 C CA . ALA A 1 99 ? -10.782 49.241 -52.364 1.00 12.01 397 ALA A CA 1
ATOM 678 C C . ALA A 1 99 ? -9.378 49.731 -52.693 1.00 12.54 397 ALA A C 1
ATOM 679 O O . ALA A 1 99 ? -8.432 49.488 -51.935 1.00 12.25 397 ALA A O 1
ATOM 681 N N A GLN A 1 100 ? -9.167 50.427 -53.826 0.55 13.63 398 GLN A N 1
ATOM 682 N N B GLN A 1 100 ? -9.340 50.538 -53.757 0.45 13.43 398 GLN A N 1
ATOM 683 C CA A GLN A 1 100 ? -7.777 50.747 -54.224 0.55 14.76 398 GLN A CA 1
ATOM 684 C CA B GLN A 1 100 ? -8.106 50.889 -54.432 0.45 15.36 398 GLN A CA 1
ATOM 685 C C A GLN A 1 100 ? -7.087 51.685 -53.233 0.55 16.59 398 GLN A C 1
ATOM 686 C C B GLN A 1 100 ? -7.206 51.713 -53.535 0.45 13.06 398 GLN A C 1
ATOM 687 O O A GLN A 1 100 ? -5.905 51.534 -52.901 0.55 17.34 398 GLN A O 1
ATOM 688 O O B GLN A 1 100 ? -5.992 51.484 -53.542 0.45 15.86 398 GLN A O 1
ATOM 699 N N . GLN A 1 101 ? -7.782 52.676 -52.752 1.00 12.25 399 GLN A N 1
ATOM 700 C CA . GLN A 1 101 ? -6.995 53.600 -51.947 1.00 14.42 399 GLN A CA 1
ATOM 701 C C . GLN A 1 101 ? -6.914 53.155 -50.500 1.00 16.74 399 GLN A C 1
ATOM 702 O O . GLN A 1 101 ? -5.963 53.517 -49.821 1.00 19.30 399 GLN A O 1
ATOM 708 N N . THR A 1 102 ? -7.892 52.482 -49.961 1.00 13.25 400 THR A N 1
ATOM 709 C CA . THR A 1 102 ? -7.837 52.139 -48.522 1.00 12.04 400 THR A CA 1
ATOM 710 C C . THR A 1 102 ? -7.424 50.706 -48.245 1.00 11.62 400 THR A C 1
ATOM 711 O O . THR A 1 102 ? -7.003 50.400 -47.108 1.00 12.95 400 THR A O 1
ATOM 715 N N . TYR A 1 103 ? -7.480 49.814 -49.231 1.00 11.53 401 TYR A N 1
ATOM 716 C CA . TYR A 1 103 ? -7.291 48.367 -49.089 1.00 10.87 401 TYR A CA 1
ATOM 717 C C . TYR A 1 103 ? -8.306 47.712 -48.180 1.00 11.28 401 TYR A C 1
ATOM 718 O O . TYR A 1 103 ? -8.095 46.567 -47.758 1.00 13.67 401 TYR A O 1
ATOM 727 N N . ASN A 1 104 ? -9.447 48.352 -47.947 1.00 10.57 402 ASN A N 1
ATOM 728 C CA . ASN A 1 104 ? -10.543 47.579 -47.350 1.00 11.79 402 ASN A CA 1
ATOM 729 C C . ASN A 1 104 ? -10.954 46.455 -48.291 1.00 11.99 402 ASN A C 1
ATOM 730 O O . ASN A 1 104 ? -11.044 46.631 -49.512 1.00 11.83 402 ASN A O 1
ATOM 735 N N . ALA A 1 105 ? -11.173 45.282 -47.709 1.00 10.25 403 ALA A N 1
ATOM 736 C CA . ALA A 1 105 ? -11.770 44.180 -48.477 1.00 10.32 403 ALA A CA 1
ATOM 737 C C . ALA A 1 105 ? -13.267 44.451 -48.623 1.00 9.51 403 ALA A C 1
ATOM 738 O O . ALA A 1 105 ? -13.956 44.862 -47.659 1.00 11.50 403 ALA A O 1
ATOM 740 N N . LEU A 1 106 ? -13.769 44.314 -49.839 1.00 10.13 404 LEU A N 1
ATOM 741 C CA . LEU A 1 106 ? -15.179 44.543 -50.142 1.00 11.02 404 LEU A CA 1
ATOM 742 C C . LEU A 1 106 ? -15.958 43.257 -50.324 1.00 11.62 404 LEU A C 1
ATOM 743 O O . LEU A 1 106 ? -17.201 43.277 -50.294 1.00 11.30 404 LEU A O 1
ATOM 748 N N . GLY A 1 107 ? -15.285 42.145 -50.560 1.00 10.98 405 GLY A N 1
ATOM 749 C CA . GLY A 1 107 ? -15.912 40.820 -50.618 1.00 10.42 405 GLY A CA 1
ATOM 750 C C . GLY A 1 107 ? -15.205 39.952 -51.634 1.00 10.21 405 GLY A C 1
ATOM 751 O O . GLY A 1 107 ? -14.128 40.299 -52.149 1.00 10.07 405 GLY A O 1
ATOM 752 N N .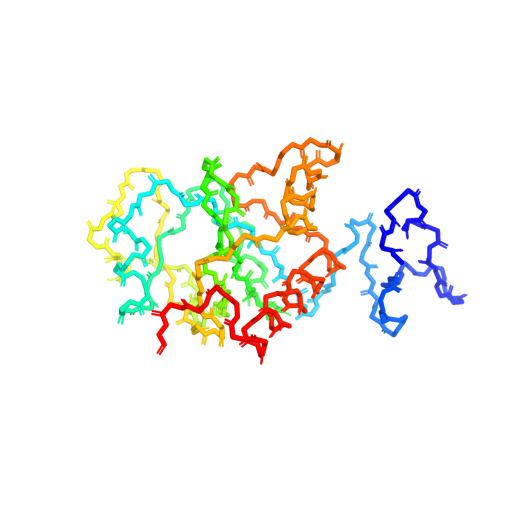 TYR A 1 108 ? -15.788 38.766 -51.850 1.00 10.03 406 TYR A N 1
ATOM 753 C CA . TYR A 1 108 ? -15.258 37.929 -52.913 1.00 9.21 406 TYR A CA 1
ATOM 754 C C . TYR A 1 108 ? -16.378 37.128 -53.520 1.00 9.89 406 TYR A C 1
ATOM 755 O O . TYR A 1 108 ? -17.415 36.899 -52.871 1.00 9.73 406 TYR A O 1
ATOM 764 N N . ALA A 1 109 ? -16.185 36.756 -54.787 1.00 9.62 407 ALA A N 1
ATOM 765 C CA . ALA A 1 109 ? -17.288 36.175 -55.547 1.00 9.43 407 ALA A CA 1
ATOM 766 C C . ALA A 1 109 ? -16.695 35.163 -56.534 1.00 10.47 407 ALA A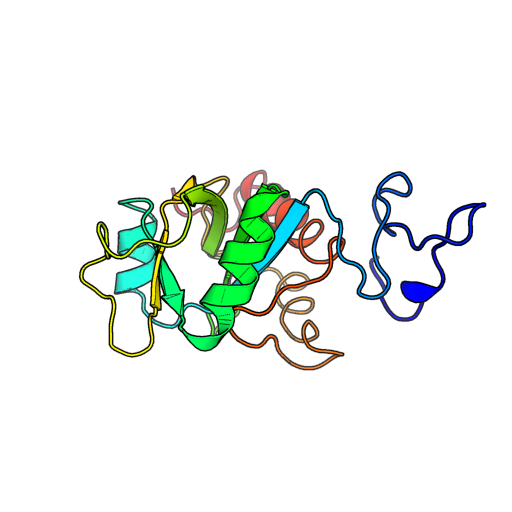 C 1
ATOM 767 O O . ALA A 1 109 ? -15.548 35.299 -57.001 1.00 11.40 407 ALA A O 1
ATOM 769 N N . GLN A 1 110 ? -17.510 34.201 -56.949 1.00 10.96 408 GLN A N 1
ATOM 770 C CA . GLN A 1 110 ? -17.098 33.263 -57.981 1.00 11.07 408 GLN A CA 1
ATOM 771 C C . GLN A 1 110 ? -17.586 33.792 -59.322 1.00 11.71 408 GLN A C 1
ATOM 772 O O . GLN A 1 110 ? -18.701 34.313 -59.431 1.00 14.12 408 GLN A O 1
ATOM 778 N N . VAL A 1 111 ? -16.770 33.694 -60.359 1.00 11.49 409 VAL A N 1
ATOM 779 C CA . VAL A 1 111 ? -17.196 34.031 -61.727 1.00 11.63 409 VAL A CA 1
ATOM 780 C C . VAL A 1 111 ? -18.062 32.897 -62.254 1.00 13.60 409 VAL A C 1
ATOM 781 O O . VAL A 1 111 ? -17.660 31.714 -62.224 1.00 14.50 409 VAL A O 1
ATOM 785 N N . VAL A 1 112 ? -19.294 33.232 -62.671 1.00 12.85 410 VAL A N 1
ATOM 786 C CA . VAL A 1 112 ? -20.221 32.199 -63.099 1.00 11.37 410 VAL A CA 1
ATOM 787 C C . VAL A 1 112 ? -20.705 32.394 -64.536 1.00 12.41 410 VAL A C 1
ATOM 788 O O . VAL A 1 112 ? -21.534 31.630 -65.001 1.00 14.33 410 VAL A O 1
ATOM 792 N N A SER A 1 113 ? -20.077 33.313 -65.244 0.54 14.20 411 SER A N 1
ATOM 793 N N B SER A 1 113 ? -20.246 33.420 -65.269 0.46 13.05 411 SER A N 1
ATOM 794 C CA A SER A 1 113 ? -20.128 33.290 -66.687 0.54 14.44 411 SER A CA 1
ATOM 795 C CA B SER A 1 113 ? -20.482 33.488 -66.731 0.46 12.68 411 SER A CA 1
ATOM 796 C C A SER A 1 113 ? -18.793 33.718 -67.225 0.54 12.94 411 SER A C 1
ATOM 797 C C B SER A 1 113 ? -19.239 34.092 -67.366 0.46 12.68 411 SER A C 1
ATOM 798 O O A SER A 1 113 ? -17.938 34.342 -66.577 0.54 12.65 411 SER A O 1
ATOM 799 O O B SER A 1 113 ? -18.821 35.151 -66.841 0.46 14.12 411 SER A O 1
ATOM 804 N N . ASP A 1 114 ? -18.676 33.452 -68.469 1.00 14.48 412 ASP A N 1
ATOM 805 C CA . ASP A 1 114 ? -17.477 33.904 -69.149 1.00 13.47 412 ASP A CA 1
ATOM 806 C C . ASP A 1 114 ? -17.727 35.315 -69.655 1.00 12.77 412 ASP A C 1
ATOM 807 O O . ASP A 1 114 ? -18.856 35.843 -69.661 1.00 15.47 412 ASP A O 1
ATOM 812 N N . LEU A 1 115 ? -16.638 35.931 -70.111 1.00 13.87 413 LEU A N 1
ATOM 813 C CA . LEU A 1 115 ? -16.703 37.274 -70.679 1.00 14.16 413 LEU A CA 1
ATOM 814 C C . LEU A 1 115 ? -17.680 37.323 -71.832 1.00 14.24 413 LEU A C 1
ATOM 815 O O . LEU A 1 115 ? -17.699 36.423 -72.691 1.00 15.85 413 LEU A O 1
ATOM 820 N N . ASN A 1 116 ? -18.515 38.373 -71.860 1.00 12.51 414 ASN A N 1
ATOM 821 C CA . ASN A 1 116 ? -19.454 38.456 -72.970 1.00 14.98 414 ASN A CA 1
ATOM 822 C C . ASN A 1 116 ? -19.750 39.920 -73.226 1.00 16.15 414 ASN A C 1
ATOM 823 O O . ASN A 1 116 ? -19.532 40.766 -72.354 1.00 15.19 414 ASN A O 1
ATOM 828 N N . SER A 1 117 ? -20.261 40.207 -74.417 1.00 16.66 415 SER A N 1
ATOM 829 C CA . SER A 1 117 ? -20.632 41.566 -74.781 1.00 18.20 415 SER A CA 1
ATOM 830 C C . SER A 1 117 ? -22.127 41.776 -74.704 1.00 19.88 415 SER A C 1
ATOM 831 O O . SER A 1 117 ? -22.616 42.857 -75.043 1.00 23.20 415 SER A O 1
ATOM 834 N N . THR A 1 118 ? -22.869 40.786 -74.220 1.00 18.34 416 THR A N 1
ATOM 835 C CA . THR A 1 118 ? -24.323 40.857 -74.246 1.00 21.76 416 THR A CA 1
ATOM 836 C C . THR A 1 118 ? -24.848 41.522 -72.994 1.00 21.75 416 THR A C 1
ATOM 837 O O . THR A 1 118 ? -25.829 42.271 -73.062 1.00 26.22 416 THR A O 1
ATOM 841 N N . GLU A 1 119 ? -24.193 41.320 -71.877 1.00 20.68 417 GLU A N 1
ATOM 842 C CA . GLU A 1 119 ? -24.636 41.851 -70.587 1.00 22.37 417 GLU A CA 1
ATOM 843 C C . GLU A 1 119 ? -23.492 42.663 -69.965 1.00 24.38 417 GLU A C 1
ATOM 844 O O . GLU A 1 119 ? -22.582 42.081 -69.377 1.00 21.74 417 GLU A O 1
ATOM 850 N N A LEU A 1 120 ? -23.555 44.017 -70.123 0.55 23.89 418 LEU A N 1
ATOM 851 N N B LEU A 1 120 ? -23.534 44.001 -70.103 0.45 24.02 418 LEU A N 1
ATOM 852 C CA A LEU A 1 120 ? -22.584 44.926 -69.564 0.55 23.70 418 LEU A CA 1
ATOM 853 C CA B LEU A 1 120 ? -22.518 44.909 -69.567 0.45 23.62 418 LEU A CA 1
ATOM 854 C C A LEU A 1 120 ? -23.253 45.741 -68.471 0.55 23.27 418 LEU A C 1
ATOM 855 C C B LEU A 1 120 ? -23.154 45.864 -68.567 0.45 24.10 418 LEU A C 1
ATOM 856 O O A LEU A 1 120 ? -24.444 46.054 -68.573 0.55 25.82 418 LEU A O 1
ATOM 857 O O B LEU A 1 120 ? -24.197 46.465 -68.868 0.45 26.13 418 LEU A O 1
ATOM 866 N N . PRO A 1 121 ? -22.542 46.069 -67.404 1.00 18.95 419 PRO A N 1
ATOM 867 C CA . PRO A 1 121 ? -23.102 46.996 -66.432 1.00 20.19 419 PRO A CA 1
ATOM 868 C C . PRO A 1 121 ? -23.076 48.377 -67.056 1.00 20.46 419 PRO A C 1
ATOM 869 O O . PRO A 1 121 ? -22.242 48.703 -67.901 1.00 23.48 419 PRO A O 1
ATOM 873 N N . PHE A 1 122 ? -24.021 49.197 -66.629 1.00 20.06 420 PHE A N 1
ATOM 874 C CA . PHE A 1 122 ? -24.147 50.507 -67.229 1.00 21.71 420 PHE A CA 1
ATOM 875 C C . PHE A 1 122 ? -22.920 51.377 -67.010 1.00 21.55 420 PHE A C 1
ATOM 876 O O . PHE A 1 122 ? -22.684 52.312 -67.783 1.00 24.32 420 PHE A O 1
ATOM 884 N N . TRP A 1 123 ? -22.142 51.094 -65.980 1.00 21.32 421 TRP A N 1
ATOM 885 C CA . TRP A 1 123 ? -20.993 51.888 -65.617 1.00 20.57 421 TRP A CA 1
ATOM 886 C C . TRP A 1 123 ? -19.737 51.478 -66.357 1.00 19.79 421 TRP A C 1
ATOM 887 O O . TRP A 1 123 ? -18.692 52.102 -66.154 1.00 24.87 421 TRP A O 1
ATOM 898 N N . SER A 1 124 ? -19.808 50.486 -67.246 1.00 18.90 422 SER A N 1
ATOM 899 C CA . SER A 1 124 ? -18.623 50.090 -68.002 1.00 21.20 422 SER A CA 1
ATOM 900 C C . SER A 1 124 ? -18.187 51.200 -68.963 1.00 23.36 422 SER A C 1
ATOM 901 O O . SER A 1 124 ? -18.969 52.079 -69.363 1.00 22.21 422 SER A O 1
ATOM 904 N N . ASP A 1 125 ? -16.895 51.187 -69.296 1.00 20.74 423 ASP A N 1
ATOM 905 C CA . ASP A 1 125 ? -16.307 52.263 -70.101 1.00 22.16 423 ASP A CA 1
ATOM 906 C C . ASP A 1 125 ? -15.303 51.653 -71.066 1.00 24.88 423 ASP A C 1
ATOM 907 O O . ASP A 1 125 ? -15.192 50.428 -71.184 1.00 21.70 423 ASP A O 1
ATOM 912 N N . SER A 1 126 ? -14.550 52.511 -71.760 1.00 26.64 424 SER A N 1
ATOM 913 C CA . SER A 1 126 ? -13.641 52.021 -72.784 1.00 27.47 424 SER A CA 1
ATOM 914 C C . SER A 1 126 ? -12.456 51.256 -72.210 1.00 19.41 424 SER A C 1
ATOM 915 O O . SER A 1 126 ? -11.748 50.630 -72.989 1.00 23.82 424 SER A O 1
ATOM 918 N N . SER A 1 127 ? -12.256 51.239 -70.894 1.00 19.33 425 SER A N 1
ATOM 919 C CA . SER A 1 127 ? -11.211 50.400 -70.337 1.00 17.75 425 SER A CA 1
ATOM 920 C C . SER A 1 127 ? -11.621 48.919 -70.272 1.00 16.13 425 SER A C 1
ATOM 921 O O . SER A 1 127 ? -10.795 48.081 -69.888 1.00 17.91 425 SER A O 1
ATOM 924 N N . HIS A 1 128 ? -12.903 48.616 -70.508 1.00 18.17 426 HIS A N 1
ATOM 925 C CA . HIS A 1 128 ? -13.430 47.283 -70.197 1.00 15.60 426 HIS A CA 1
ATOM 926 C C . HIS A 1 128 ? -13.608 46.492 -71.463 1.00 15.68 426 HIS A C 1
ATOM 927 O O . HIS A 1 128 ? -14.067 47.007 -72.490 1.00 19.46 426 HIS A O 1
ATOM 934 N N . ALA A 1 129 ? -13.327 45.225 -71.366 1.00 13.74 427 ALA A N 1
ATOM 935 C CA . ALA A 1 129 ? -13.473 44.366 -72.501 1.00 14.75 427 ALA A CA 1
ATOM 936 C C . ALA A 1 129 ? -14.893 43.841 -72.658 1.00 14.50 427 ALA A C 1
ATOM 937 O O . ALA A 1 129 ? -15.318 43.593 -73.772 1.00 17.24 427 ALA A O 1
ATOM 939 N N . GLY A 1 130 ? -15.606 43.649 -71.556 1.00 14.36 428 GLY A N 1
ATOM 940 C CA . GLY A 1 130 ? -16.922 43.033 -71.576 1.00 14.85 428 GLY A CA 1
ATOM 941 C C . GLY A 1 130 ? -17.341 42.782 -70.134 1.00 16.57 428 GLY A C 1
ATOM 942 O O . GLY A 1 130 ? -16.690 43.248 -69.200 1.00 13.85 428 GLY A O 1
ATOM 943 N N . GLY A 1 131 ? -18.433 42.026 -69.966 1.00 14.43 429 GLY A N 1
ATOM 944 C CA . GLY A 1 131 ? -19.025 41.737 -68.667 1.00 12.88 429 GLY A CA 1
ATOM 945 C C . GLY A 1 131 ? -18.853 40.281 -68.275 1.00 11.98 429 GLY A C 1
ATOM 946 O O . GLY A 1 131 ? -18.621 39.433 -69.171 1.00 12.66 429 GLY A O 1
ATOM 947 N N . VAL A 1 132 ? -18.922 39.982 -66.967 1.00 13.86 430 VAL A N 1
ATOM 948 C CA . VAL A 1 132 ? -19.112 38.627 -66.461 1.00 12.33 430 VAL A CA 1
ATOM 949 C C . VAL A 1 132 ? -20.177 38.670 -65.395 1.00 13.89 430 VAL A C 1
ATOM 950 O O . VAL A 1 132 ? -20.423 39.700 -64.785 1.00 18.72 430 VAL A O 1
ATOM 954 N N A ARG A 1 133 ? -20.849 37.563 -65.186 0.31 12.31 431 ARG A N 1
ATOM 955 N N B ARG A 1 133 ? -20.857 37.547 -65.225 0.46 12.18 431 ARG A N 1
ATOM 956 N N C ARG A 1 133 ? -20.841 37.546 -65.196 0.23 12.56 431 ARG A N 1
ATOM 957 C CA A ARG A 1 133 ? -21.736 37.467 -64.038 0.31 12.97 431 ARG A CA 1
ATOM 958 C CA B ARG A 1 133 ? -21.706 37.316 -64.062 0.46 13.09 431 ARG A CA 1
ATOM 959 C CA C ARG A 1 133 ? -21.718 37.389 -64.049 0.23 13.12 431 ARG A CA 1
ATOM 960 C C A ARG A 1 133 ? -21.011 36.730 -62.926 0.31 14.18 431 ARG A C 1
ATOM 961 C C B ARG A 1 133 ? -20.852 36.801 -62.917 0.46 12.56 431 ARG A C 1
ATOM 962 C C C ARG A 1 133 ? -20.920 36.768 -62.917 0.23 13.05 431 ARG A C 1
ATOM 963 O O A ARG A 1 133 ? -20.296 35.754 -63.178 0.31 10.97 431 ARG A O 1
ATOM 964 O O B ARG A 1 133 ? -19.923 36.010 -63.122 0.46 11.68 431 ARG A O 1
ATOM 965 O O C ARG A 1 133 ? -20.070 35.900 -63.143 0.23 11.43 431 ARG A O 1
ATOM 987 N N . ILE A 1 134 ? -21.209 37.217 -61.698 1.00 12.11 432 ILE A N 1
ATOM 988 C CA . ILE A 1 134 ? -20.547 36.688 -60.494 1.00 10.62 432 ILE A CA 1
ATOM 989 C C . ILE A 1 134 ? -21.605 36.163 -59.516 1.00 11.17 432 ILE A C 1
ATOM 990 O O . ILE A 1 134 ? -22.797 36.477 -59.612 1.00 14.20 432 ILE A O 1
ATOM 995 N N . LYS A 1 135 ? -21.146 35.346 -58.564 1.00 11.31 433 LYS A N 1
ATOM 996 C CA . LYS A 1 135 ? -21.946 34.854 -57.451 1.00 12.12 433 LYS A CA 1
ATOM 997 C C . LYS A 1 135 ? -21.204 35.248 -56.179 1.00 11.65 433 LYS A C 1
ATOM 998 O O . LYS A 1 135 ? -20.116 34.731 -55.891 1.00 12.15 433 LYS A O 1
ATOM 1004 N N . TRP A 1 136 ? -21.768 36.208 -55.428 1.00 11.25 434 TRP A N 1
ATOM 1005 C CA . TRP A 1 136 ? -21.088 36.674 -54.239 1.00 10.38 434 TRP A CA 1
ATOM 1006 C C . TRP A 1 136 ? -21.021 35.546 -53.209 1.00 11.06 434 TRP A C 1
ATOM 1007 O O . TRP A 1 136 ? -21.995 34.810 -52.981 1.00 13.38 434 TRP A O 1
ATOM 1018 N N A ILE A 1 137 ? -19.847 35.399 -52.597 0.51 10.95 435 ILE A N 1
ATOM 1019 N N B ILE A 1 137 ? -19.832 35.397 -52.606 0.49 10.91 435 ILE A N 1
ATOM 1020 C CA A ILE A 1 137 ? -19.653 34.430 -51.502 0.51 10.21 435 ILE A CA 1
ATOM 1021 C CA B ILE A 1 137 ? -19.640 34.437 -51.512 0.49 11.32 435 ILE A CA 1
ATOM 1022 C C A ILE A 1 137 ? -19.663 35.121 -50.148 0.51 11.87 435 ILE A C 1
ATOM 1023 C C B ILE A 1 137 ? -19.768 35.212 -50.205 0.49 10.94 435 ILE A C 1
ATOM 1024 O O A ILE A 1 137 ? -20.333 34.656 -49.222 0.51 14.40 435 ILE A O 1
ATOM 1025 O O B ILE A 1 137 ? -20.625 34.893 -49.362 0.49 10.72 435 ILE A O 1
ATOM 1034 N N . LYS A 1 138 ? -18.921 36.229 -50.026 1.00 10.70 436 LYS A N 1
ATOM 1035 C CA . LYS A 1 138 ? -19.043 37.130 -48.884 1.00 10.58 436 LYS A CA 1
ATOM 1036 C C . LYS A 1 138 ? -18.999 38.571 -49.376 1.00 11.79 436 LYS A C 1
ATOM 1037 O O . LYS A 1 138 ? -18.343 38.892 -50.390 1.00 11.30 436 LYS A O 1
ATOM 1043 N N . THR A 1 139 ? -19.703 39.453 -48.655 1.00 10.91 437 THR A N 1
ATOM 1044 C CA . THR A 1 139 ? -19.574 40.902 -48.898 1.00 10.51 437 THR A CA 1
ATOM 1045 C C . THR A 1 139 ? -19.159 41.546 -47.566 1.00 10.63 437 THR A C 1
ATOM 1046 O O . THR A 1 139 ? -19.479 41.068 -46.474 1.00 12.85 437 THR A O 1
ATOM 1050 N N . CYS A 1 140 ? -18.477 42.673 -47.671 1.00 10.90 438 CYS A N 1
ATOM 1051 C CA . CYS A 1 140 ? -17.970 43.303 -46.443 1.00 11.92 438 CYS A CA 1
ATOM 1052 C C . CYS A 1 140 ? -17.449 44.697 -46.776 1.00 10.45 438 CYS A C 1
ATOM 1053 O O . CYS A 1 140 ? -17.441 45.125 -47.937 1.00 11.44 438 CYS A O 1
ATOM 1056 N N A ASN A 1 141 ? -17.009 45.401 -45.715 0.66 11.30 439 ASN A N 1
ATOM 1057 N N B ASN A 1 141 ? -17.105 45.443 -45.708 0.34 11.66 439 ASN A N 1
ATOM 1058 C CA A ASN A 1 141 ? -16.260 46.661 -45.937 0.66 11.26 439 ASN A CA 1
ATOM 1059 C CA B ASN A 1 141 ? -16.313 46.689 -45.798 0.34 11.33 439 ASN A CA 1
ATOM 1060 C C A ASN A 1 141 ? -15.269 46.687 -44.774 0.66 11.82 439 ASN A C 1
ATOM 1061 C C B ASN A 1 141 ? -15.307 46.571 -44.673 0.34 13.10 439 ASN A C 1
ATOM 1062 O O A ASN A 1 141 ? -15.524 47.290 -43.725 0.66 11.95 439 ASN A O 1
ATOM 1063 O O B ASN A 1 141 ? -15.570 47.044 -43.562 0.34 13.35 439 ASN A O 1
ATOM 1072 N N . LEU A 1 142 ? -14.191 45.928 -44.948 1.00 11.95 440 LEU A N 1
ATOM 107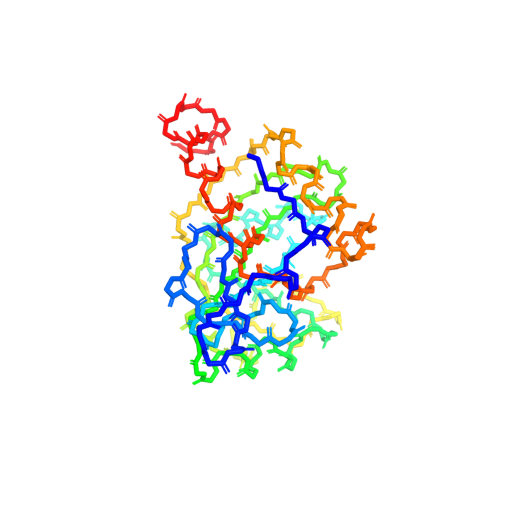3 C CA . LEU A 1 142 ? -13.380 45.392 -43.859 1.00 10.92 440 LEU A CA 1
ATOM 1074 C C . LEU A 1 142 ? -11.950 45.890 -43.935 1.00 12.44 440 LEU A C 1
ATOM 1075 O O . LEU A 1 142 ? -11.270 45.665 -44.950 1.00 11.75 440 LEU A O 1
ATOM 1080 N N . PHE A 1 143 ? -11.435 46.416 -42.824 1.00 11.08 441 PHE A N 1
ATOM 1081 C CA . PHE A 1 143 ? -9.996 46.639 -42.707 1.00 10.52 441 PHE A CA 1
ATOM 1082 C C . PHE A 1 143 ? -9.372 45.522 -41.909 1.00 11.02 441 PHE A C 1
ATOM 1083 O O . PHE A 1 143 ? -9.817 45.201 -40.792 1.00 14.34 441 PHE A O 1
ATOM 1091 N N . SER A 1 144 ? -8.355 44.913 -42.490 1.00 11.46 442 SER A N 1
ATOM 1092 C CA . SER A 1 144 ? -7.579 43.914 -41.751 1.00 12.24 442 SER A CA 1
ATOM 1093 C C . SER A 1 144 ? -6.136 44.152 -42.106 1.00 11.97 442 SER A C 1
ATOM 1094 O O . SER A 1 144 ? -5.768 44.204 -43.289 1.00 12.15 442 SER A O 1
ATOM 1097 N N . ALA A 1 145 ? -5.276 44.268 -41.082 1.00 10.88 443 ALA A N 1
ATOM 1098 C CA . ALA A 1 145 ? -3.877 44.538 -41.347 1.00 11.91 443 ALA A CA 1
ATOM 1099 C C . ALA A 1 145 ? -3.226 43.458 -42.210 1.00 12.98 443 ALA A C 1
ATOM 1100 O O . ALA A 1 145 ? -2.391 43.776 -43.065 1.00 12.79 443 ALA A O 1
ATOM 1102 N N . GLU A 1 146 ? -3.583 42.177 -42.001 1.00 10.64 444 GLU A N 1
ATOM 1103 C CA . GLU A 1 146 ? -2.947 41.157 -42.831 1.00 11.22 444 GLU A CA 1
ATOM 1104 C C . GLU A 1 146 ? -3.465 41.214 -44.271 1.00 11.40 444 GLU A C 1
ATOM 1105 O O . GLU A 1 146 ? -2.680 40.944 -45.199 1.00 10.70 444 GLU A O 1
ATOM 1111 N N . ILE A 1 147 ? -4.768 41.506 -44.493 1.00 10.44 445 ILE A N 1
ATOM 1112 C CA . ILE A 1 147 ? -5.236 41.704 -45.869 1.00 9.54 445 ILE A CA 1
ATOM 1113 C C . ILE A 1 147 ? -4.464 42.820 -46.549 1.00 10.26 445 ILE A C 1
ATOM 1114 O O . ILE A 1 147 ? -3.977 42.661 -47.677 1.00 11.24 445 ILE A O 1
ATOM 1119 N N A SER A 1 148 ? -4.333 43.954 -45.859 0.57 11.38 446 SER A N 1
ATOM 1120 N N B SER A 1 148 ? -4.272 43.946 -45.862 0.43 10.69 446 SER A N 1
ATOM 1121 C CA A SER A 1 148 ? -3.564 45.071 -46.369 0.57 10.21 446 SER A CA 1
ATOM 1122 C CA B SER A 1 148 ? -3.545 45.050 -46.475 0.43 12.14 446 SER A CA 1
ATOM 1123 C C A SER A 1 148 ? -2.163 44.627 -46.760 0.57 10.36 446 SER A C 1
ATOM 1124 C C B SER A 1 148 ? -2.089 44.691 -46.745 0.43 14.31 446 SER A C 1
ATOM 1125 O O A SER A 1 148 ? -1.686 44.956 -47.846 0.57 11.25 446 SER A O 1
ATOM 1126 O O B SER A 1 148 ? -1.487 45.178 -47.713 0.43 11.33 446 SER A O 1
ATOM 1131 N N . GLU A 1 149 ? -1.474 43.888 -45.883 1.00 10.66 447 GLU A N 1
ATOM 1132 C CA . GLU A 1 149 ? -0.116 43.476 -46.147 1.00 11.08 447 GLU A CA 1
ATOM 1133 C C . GLU A 1 149 ? -0.063 42.566 -47.353 1.00 10.50 447 GLU A C 1
ATOM 1134 O O . GLU A 1 149 ? 0.868 42.705 -48.150 1.00 12.60 447 GLU A O 1
ATOM 1140 N N . ILE A 1 150 ? -0.997 41.616 -47.478 1.00 10.33 448 ILE A N 1
ATOM 1141 C CA . ILE A 1 150 ? -0.975 40.719 -48.634 1.00 12.29 448 ILE A CA 1
ATOM 1142 C C . ILE A 1 150 ? -1.146 41.533 -49.928 1.00 12.06 448 ILE A C 1
ATOM 1143 O O . ILE A 1 150 ? -0.415 41.323 -50.924 1.00 12.21 448 ILE A O 1
ATOM 1148 N N . VAL A 1 151 ? -2.105 42.474 -49.941 1.00 10.49 449 VAL A N 1
ATOM 1149 C CA . VAL A 1 151 ? -2.317 43.274 -51.155 1.00 12.51 449 VAL A CA 1
ATOM 1150 C C . VAL A 1 151 ? -1.092 44.133 -51.456 1.00 11.99 449 VAL A C 1
ATOM 1151 O O . VAL A 1 151 ? -0.702 44.299 -52.615 1.00 12.16 449 VAL A O 1
ATOM 1155 N N A SER A 1 152 ? -0.437 44.660 -50.410 0.65 11.28 450 SER A N 1
ATOM 1156 N N B SER A 1 152 ? -0.489 44.724 -50.426 0.35 11.88 450 SER A N 1
ATOM 1157 C CA A SER A 1 152 ? 0.713 45.545 -50.591 0.65 12.55 450 SER A CA 1
ATOM 1158 C CA B SER A 1 152 ? 0.640 45.614 -50.664 0.35 12.09 450 SER A CA 1
ATOM 1159 C C A SER A 1 152 ? 1.924 44.836 -51.153 0.65 12.90 450 SER A C 1
ATOM 1160 C C B SER A 1 152 ? 1.897 44.860 -51.067 0.35 11.31 450 SER A C 1
ATOM 1161 O O A SER A 1 152 ? 2.817 45.508 -51.662 0.65 13.01 450 SER A O 1
ATOM 1162 O O B SER A 1 152 ? 2.893 45.495 -51.425 0.35 11.62 450 SER A O 1
ATOM 1167 N N A HIS A 1 153 ? 2.003 43.506 -51.036 0.65 11.83 451 HIS A N 1
ATOM 1168 N N B HIS A 1 153 ? 1.873 43.524 -51.030 0.35 12.13 451 HIS A N 1
ATOM 1169 C CA A HIS A 1 153 ? 3.145 42.750 -51.540 0.65 11.72 451 HIS A CA 1
ATOM 1170 C CA B HIS A 1 153 ? 3.024 42.715 -51.408 0.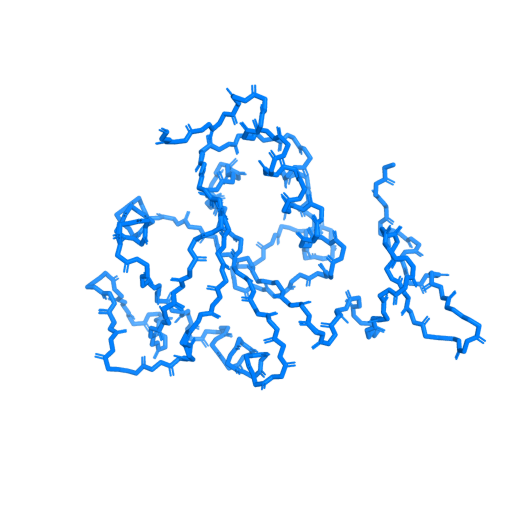35 13.27 451 HIS A CA 1
ATOM 1171 C C A HIS A 1 153 ? 2.760 41.766 -52.621 0.65 12.39 451 HIS A C 1
ATOM 1172 C C B HIS A 1 153 ? 2.724 41.759 -52.551 0.35 10.79 451 HIS A C 1
ATOM 1173 O O A HIS A 1 153 ? 3.597 40.938 -53.006 0.65 13.20 451 HIS A O 1
ATOM 1174 O O B HIS A 1 153 ? 3.584 40.937 -52.895 0.35 13.14 451 HIS A O 1
ATOM 1187 N N . MET A 1 154 ? 1.554 41.882 -53.190 1.00 11.51 452 MET A N 1
ATOM 1188 C CA . MET A 1 154 ? 1.063 40.852 -54.123 1.00 10.73 452 MET A CA 1
ATOM 1189 C C . MET A 1 154 ? 1.864 40.807 -55.417 1.00 13.17 452 MET A C 1
ATOM 1190 O O . MET A 1 154 ? 1.927 39.744 -56.065 1.00 12.77 452 MET A O 1
ATOM 1195 N N . ASP A 1 155 ? 2.438 41.939 -55.845 1.00 11.48 453 ASP A N 1
ATOM 1196 C CA . ASP A 1 155 ? 3.239 41.956 -57.073 1.00 12.50 453 ASP A CA 1
ATOM 1197 C C . ASP A 1 155 ? 4.713 41.860 -56.701 1.00 15.60 453 ASP A C 1
ATOM 1198 O O . ASP A 1 155 ? 5.425 42.847 -56.627 1.00 15.79 453 ASP A O 1
ATOM 1203 N N A HIS A 1 156 ? 5.185 40.653 -56.358 0.52 15.60 454 HIS A N 1
ATOM 1204 N N B HIS A 1 156 ? 5.146 40.616 -56.448 0.48 16.70 454 HIS A N 1
ATOM 1205 C CA A HIS A 1 156 ? 6.623 40.473 -56.040 0.52 17.21 454 HIS A CA 1
ATOM 1206 C CA B HIS A 1 156 ? 6.473 40.310 -55.920 0.48 21.42 454 HIS A CA 1
ATOM 1207 C C A HIS A 1 156 ? 7.107 41.415 -54.928 0.52 21.81 454 HIS A C 1
ATOM 1208 C C B HIS A 1 156 ? 7.022 41.356 -54.963 0.48 20.39 454 HIS A C 1
ATOM 1209 O O A HIS A 1 156 ? 8.193 41.997 -55.012 0.52 21.56 454 HIS A O 1
ATOM 1210 O O B HIS A 1 156 ? 8.083 41.940 -55.214 0.48 21.46 454 HIS A O 1
ATOM 1223 N N . GLY A 1 157 ? 6.314 41.589 -53.878 1.00 18.01 455 GLY A N 1
ATOM 1224 C CA . GLY A 1 157 ? 6.703 42.495 -52.826 1.00 20.90 455 GLY A CA 1
ATOM 1225 C C . GLY A 1 157 ? 6.269 43.931 -52.995 1.00 18.16 455 GLY A C 1
ATOM 1226 O O . GLY A 1 157 ? 6.477 44.754 -52.081 1.00 21.93 455 GLY A O 1
ATOM 1227 N N . SER A 1 158 ? 5.644 44.268 -54.145 1.00 15.75 456 SER A N 1
ATOM 1228 C CA . SER A 1 158 ? 5.126 45.618 -54.382 1.00 16.06 456 SER A CA 1
ATOM 1229 C C . SER A 1 158 ? 3.625 45.509 -54.519 1.00 13.27 456 SER A C 1
ATOM 1230 O O . SER A 1 158 ? 3.044 44.402 -54.555 1.00 12.72 456 SER A O 1
ATOM 1233 N N . GLU A 1 159 ? 2.973 46.662 -54.541 1.00 13.23 457 GLU A N 1
ATOM 1234 C CA . GLU A 1 159 ? 1.507 46.695 -54.479 1.00 15.47 457 GLU A CA 1
ATOM 1235 C C . GLU A 1 159 ? 0.832 45.970 -55.666 1.00 13.31 457 GLU A C 1
ATOM 1236 O O . GLU A 1 159 ? 1.324 45.951 -56.799 1.00 13.64 457 GLU A O 1
ATOM 1242 N N . ALA A 1 160 ? -0.335 45.385 -55.386 1.00 11.08 458 ALA A N 1
ATOM 1243 C CA . ALA A 1 160 ? -1.075 44.637 -56.398 1.00 10.77 458 ALA A CA 1
ATOM 1244 C C . ALA A 1 160 ? -1.392 45.545 -57.557 1.00 11.04 458 ALA A C 1
ATOM 1245 O O . ALA A 1 160 ? -1.657 46.752 -57.386 1.00 12.39 458 ALA A O 1
ATOM 1247 N N . ARG A 1 161 ? -1.358 44.963 -58.752 1.00 10.28 459 ARG A N 1
ATOM 1248 C CA . ARG A 1 161 ? -1.850 45.647 -59.954 1.00 11.40 459 ARG A CA 1
ATOM 1249 C C . ARG A 1 161 ? -3.277 45.172 -60.234 1.00 11.51 459 ARG A C 1
ATOM 1250 O O . ARG A 1 161 ? -3.594 43.993 -60.045 1.00 12.02 459 ARG A O 1
ATOM 1258 N N . ASP A 1 162 ? -4.127 46.070 -60.729 1.00 13.63 460 ASP A N 1
ATOM 1259 C CA . ASP A 1 162 ? -5.530 45.744 -60.895 1.00 12.08 460 ASP A CA 1
ATOM 1260 C C . ASP A 1 162 ? -5.695 44.587 -61.897 1.00 10.60 460 ASP A C 1
ATOM 1261 O O . ASP A 1 162 ? -5.149 44.619 -63.017 1.00 12.05 460 ASP A O 1
ATOM 1266 N N . GLY A 1 163 ? -6.524 43.609 -61.510 1.00 9.99 461 GLY A N 1
ATOM 1267 C CA . GLY A 1 163 ? -6.811 42.465 -62.389 1.00 11.10 461 GLY A CA 1
ATOM 1268 C C . GLY A 1 163 ? -5.747 41.396 -62.370 1.00 11.40 461 GLY A C 1
ATOM 1269 O O . GLY A 1 163 ? -5.880 40.401 -63.116 1.00 11.34 461 GLY A O 1
ATOM 1270 N N . MET A 1 164 ? -4.670 41.568 -61.611 1.00 10.20 462 MET A N 1
ATOM 1271 C CA . MET A 1 164 ? -3.644 40.538 -61.635 1.00 9.35 462 MET A CA 1
ATOM 1272 C C . MET A 1 164 ? -4.162 39.254 -61.005 1.00 9.12 462 MET A C 1
ATOM 1273 O O . MET A 1 164 ? -4.982 39.251 -60.067 1.00 10.17 462 MET A O 1
ATOM 1278 N N . GLU A 1 165 ? -3.615 38.137 -61.505 1.00 9.26 463 GLU A N 1
ATOM 1279 C CA . GLU A 1 165 ? -3.797 36.887 -60.777 1.00 9.14 463 GLU A CA 1
ATOM 1280 C C . GLU A 1 165 ? -2.846 36.790 -59.588 1.00 10.83 463 GLU A C 1
ATOM 1281 O O . GLU A 1 165 ? -1.662 37.182 -59.655 1.00 11.20 463 GLU A O 1
ATOM 1287 N N . MET A 1 166 ? -3.374 36.261 -58.480 1.00 10.08 464 MET A N 1
ATOM 1288 C CA . MET A 1 166 ? -2.516 36.047 -57.321 1.00 10.58 464 MET A CA 1
ATOM 1289 C C . MET A 1 166 ? -2.236 34.550 -57.156 1.00 10.72 464 MET A C 1
ATOM 1290 O O . MET A 1 166 ? -2.833 33.704 -57.819 1.00 11.51 464 MET A O 1
ATOM 1295 N N A MET A 1 167 ? -1.378 34.204 -56.206 0.29 10.66 465 MET A N 1
ATOM 1296 N N B MET A 1 167 ? -1.364 34.232 -56.197 0.71 10.52 465 MET A N 1
ATOM 1297 C CA A MET A 1 167 ? -1.106 32.785 -55.984 0.29 10.72 465 MET A CA 1
ATOM 1298 C CA B MET A 1 167 ? -1.064 32.832 -55.866 0.71 9.90 465 MET A CA 1
ATOM 1299 C C A MET A 1 167 ? -2.181 32.133 -55.114 0.29 10.67 465 MET A C 1
ATOM 1300 C C B MET A 1 167 ? -2.248 32.151 -55.149 0.71 10.29 465 MET A C 1
ATOM 1301 O O A MET A 1 167 ? -2.857 32.799 -54.322 0.29 13.17 465 MET A O 1
ATOM 1302 O O B MET A 1 167 ? -3.081 32.814 -54.506 0.71 9.51 465 MET A O 1
ATOM 1311 N N . TYR A 1 168 ? -2.332 30.811 -55.286 1.00 10.32 466 TYR A N 1
ATOM 1312 C CA . TYR A 1 168 ? -3.347 30.062 -54.550 1.00 10.17 466 TYR A CA 1
ATOM 1313 C C . TYR A 1 168 ? -3.320 30.416 -53.062 1.00 12.13 466 TYR A C 1
ATOM 1314 O O . TYR A 1 168 ? -4.387 30.607 -52.468 1.00 11.07 466 TYR A O 1
ATOM 1323 N N . ASP A 1 169 ? -2.142 30.428 -52.444 1.00 11.04 467 ASP A N 1
ATOM 1324 C CA . ASP A 1 169 ? -2.111 30.683 -50.991 1.00 12.03 467 ASP A CA 1
ATOM 1325 C C . ASP A 1 169 ? -2.517 32.101 -50.632 1.00 11.11 467 ASP A C 1
ATOM 1326 O O . ASP A 1 169 ? -3.074 32.334 -49.540 1.00 11.47 467 ASP A O 1
ATOM 1331 N N . GLU A 1 170 ? -2.235 33.077 -51.509 1.00 10.54 468 GLU A N 1
ATOM 1332 C CA . GLU A 1 170 ? -2.747 34.426 -51.266 1.00 11.07 468 GLU A CA 1
ATOM 1333 C C . GLU A 1 170 ? -4.273 34.474 -51.368 1.00 10.11 468 GLU A C 1
ATOM 1334 O O . GLU A 1 170 ? -4.952 35.057 -50.499 1.00 10.56 468 GLU A O 1
ATOM 1340 N N . GLY A 1 171 ? -4.843 33.906 -52.432 1.00 9.70 469 GLY A N 1
ATOM 1341 C CA . GLY A 1 171 ? -6.309 33.880 -52.541 1.00 10.38 469 GLY A CA 1
ATOM 1342 C C . GLY A 1 171 ? -6.940 33.142 -51.381 1.00 10.32 469 GLY A C 1
ATOM 1343 O O . GLY A 1 171 ? -7.919 33.616 -50.791 1.00 11.37 469 GLY A O 1
ATOM 1344 N N A SER A 1 172 ? -6.387 32.007 -50.999 0.69 9.43 470 SER A N 1
ATOM 1345 N N B SER A 1 172 ? -6.405 31.948 -51.061 0.31 10.81 470 SER A N 1
ATOM 1346 C CA A SER A 1 172 ? -7.019 31.225 -49.949 0.69 9.90 470 SER A CA 1
ATOM 1347 C CA B SER A 1 172 ? -6.881 31.137 -49.935 0.31 10.26 470 SER A CA 1
ATOM 1348 C C A SER A 1 172 ? -6.888 31.945 -48.605 0.69 11.86 470 SER A C 1
ATOM 1349 C C B SER A 1 172 ? -6.887 31.967 -48.662 0.31 9.74 470 SER A C 1
ATOM 1350 O O A SER A 1 172 ? -7.838 31.961 -47.804 0.69 10.84 470 SER A O 1
ATOM 1351 O O B SER A 1 172 ? -7.917 32.075 -47.978 0.31 12.11 470 SER A O 1
ATOM 1356 N N . ARG A 1 173 ? -5.737 32.568 -48.330 1.00 10.38 471 ARG A N 1
ATOM 1357 C CA . ARG A 1 173 ? -5.622 33.314 -47.084 1.00 11.41 471 ARG A CA 1
ATOM 1358 C C . ARG A 1 173 ? -6.578 34.484 -47.018 1.00 10.74 471 ARG A C 1
ATOM 1359 O O . ARG A 1 173 ? -7.164 34.753 -45.953 1.00 11.72 471 ARG A O 1
ATOM 1367 N N . LEU A 1 174 ? -6.732 35.214 -48.127 1.00 9.87 472 LEU A N 1
ATOM 1368 C CA . LEU A 1 174 ? -7.675 36.333 -48.154 1.00 8.97 472 LEU A CA 1
ATOM 1369 C C . LEU A 1 174 ? -9.093 35.863 -47.909 1.00 10.01 472 LEU A C 1
ATOM 1370 O O . LEU A 1 174 ? -9.809 36.491 -47.132 1.00 11.12 472 LEU A O 1
ATOM 1375 N N . CYS A 1 175 ? -9.500 34.750 -48.502 1.00 10.20 473 CYS A N 1
ATOM 1376 C CA . CYS A 1 175 ? -10.849 34.238 -48.229 1.00 10.20 473 CYS A CA 1
ATOM 1377 C C . CYS A 1 175 ? -10.999 33.863 -46.767 1.00 11.45 473 CYS A C 1
ATOM 1378 O O . CYS A 1 175 ? -12.022 34.211 -46.135 1.00 11.71 473 CYS A O 1
ATOM 1381 N N . THR A 1 176 ? -9.991 33.221 -46.179 1.00 10.83 474 THR A N 1
ATOM 1382 C CA . THR A 1 176 ? -10.054 32.850 -44.765 1.00 11.13 474 THR A CA 1
ATOM 1383 C C . THR A 1 176 ? -10.161 34.101 -43.913 1.00 11.29 474 THR A C 1
ATOM 1384 O O . THR A 1 176 ? -10.941 34.120 -42.940 1.00 12.19 474 THR A O 1
ATOM 1388 N N . LEU A 1 177 ? -9.375 35.163 -44.222 1.00 10.38 475 LEU A N 1
ATOM 1389 C CA . LEU A 1 177 ? -9.382 36.369 -43.375 1.00 11.19 475 LEU A CA 1
ATOM 1390 C C . LEU A 1 177 ? -10.738 37.084 -43.468 1.00 11.41 475 LEU A C 1
ATOM 1391 O O . LEU A 1 177 ? -11.265 37.588 -42.441 1.00 12.03 475 LEU A O 1
ATOM 1396 N N . ILE A 1 178 ? -11.296 37.185 -44.679 1.00 11.78 476 ILE A N 1
ATOM 1397 C CA . ILE A 1 178 ? -12.632 37.783 -44.864 1.00 11.36 476 ILE A CA 1
ATOM 1398 C C . ILE A 1 178 ? -13.655 36.974 -44.074 1.00 12.10 476 ILE A C 1
ATOM 1399 O O . ILE A 1 178 ? -14.492 37.534 -43.347 1.00 11.66 476 ILE A O 1
ATOM 1404 N N . ASN A 1 179 ? -13.639 35.629 -44.239 1.00 9.98 477 ASN A N 1
ATOM 1405 C CA . ASN A 1 179 ? -14.613 34.807 -43.528 1.00 10.78 477 ASN A CA 1
ATOM 1406 C C . ASN A 1 179 ? -14.485 34.999 -42.037 1.00 11.74 477 ASN A C 1
ATOM 1407 O O . ASN A 1 179 ? -15.500 35.077 -41.320 1.00 12.53 477 ASN A O 1
ATOM 1412 N N . TYR A 1 180 ? -13.254 35.043 -41.518 1.00 11.55 478 TYR A N 1
ATOM 1413 C CA . TYR A 1 180 ? -13.049 35.131 -40.068 1.00 13.27 478 TYR A CA 1
ATOM 1414 C C . TYR A 1 180 ? -13.610 36.451 -39.544 1.00 11.75 478 TYR A C 1
ATOM 1415 O O . TYR A 1 180 ? -14.286 36.489 -38.505 1.00 12.48 478 TYR A O 1
ATOM 1424 N N . ALA A 1 181 ? -13.302 37.571 -40.216 1.00 11.57 479 ALA A N 1
ATOM 1425 C CA . ALA A 1 181 ? -13.826 38.838 -39.735 1.00 10.96 479 ALA A CA 1
ATOM 1426 C C . ALA A 1 181 ? -15.361 38.827 -39.743 1.00 11.32 479 ALA A C 1
ATOM 1427 O O . ALA A 1 181 ? -15.983 39.286 -38.754 1.00 11.49 479 ALA A O 1
ATOM 1429 N N . ILE A 1 182 ? -15.965 38.376 -40.854 1.00 11.60 480 ILE A N 1
ATOM 1430 C CA . ILE A 1 182 ? -17.429 38.372 -40.905 1.00 12.70 480 ILE A CA 1
ATOM 1431 C C . ILE A 1 182 ? -17.998 37.522 -39.779 1.00 14.31 480 ILE A C 1
ATOM 1432 O O . ILE A 1 182 ? -18.950 37.932 -39.084 1.00 13.21 480 ILE A O 1
ATOM 1437 N N . MET A 1 183 ? -17.389 36.360 -39.474 1.00 12.54 481 MET A N 1
ATOM 1438 C CA . MET A 1 183 ? -17.966 35.569 -38.411 1.00 12.27 481 MET A CA 1
ATOM 1439 C C . MET A 1 183 ? -17.779 36.218 -37.050 1.00 13.01 481 MET A C 1
ATOM 1440 O O . MET A 1 183 ? -18.555 35.938 -36.132 1.00 12.53 481 MET A O 1
ATOM 1445 N N . LYS A 1 184 ? -16.802 37.105 -36.866 1.00 13.48 482 LYS A N 1
ATOM 1446 C CA . LYS A 1 184 ? -16.642 37.875 -35.623 1.00 12.07 482 LYS A CA 1
ATOM 1447 C C . LYS A 1 184 ? -17.420 39.179 -35.611 1.00 12.15 482 LYS A C 1
ATOM 1448 O O . LYS A 1 184 ? -17.254 39.985 -34.689 1.00 16.04 482 LYS A O 1
ATOM 1454 N N A ARG A 1 185 ? -18.253 39.403 -36.629 0.69 12.76 483 ARG A N 1
ATOM 1455 N N B ARG A 1 185 ? -18.269 39.385 -36.626 0.31 12.91 483 ARG A N 1
ATOM 1456 C CA A ARG A 1 185 ? -19.075 40.614 -36.675 0.69 13.62 483 ARG A CA 1
ATOM 1457 C CA B ARG A 1 185 ? -19.107 40.584 -36.747 0.31 14.62 483 ARG A CA 1
ATOM 1458 C C A ARG A 1 185 ? -18.234 41.854 -36.873 0.69 14.00 483 ARG A C 1
ATOM 1459 C C B ARG A 1 185 ? -18.259 41.842 -36.900 0.31 14.17 483 ARG A C 1
ATOM 1460 O O A ARG A 1 185 ? -18.568 42.928 -36.371 0.69 15.88 483 ARG A O 1
ATOM 1461 O O B ARG A 1 185 ? -18.598 42.912 -36.392 0.31 15.12 483 ARG A O 1
ATOM 1476 N N . ILE A 1 186 ? -17.150 41.701 -37.615 1.00 12.62 484 ILE A N 1
ATOM 1477 C CA . ILE A 1 186 ? -16.241 42.815 -37.950 1.00 13.08 484 ILE A CA 1
ATOM 1478 C C . ILE A 1 186 ? -16.309 43.081 -39.460 1.00 11.83 484 ILE A C 1
ATOM 1479 O O . ILE A 1 186 ? -16.164 42.169 -40.277 1.00 13.19 484 ILE A O 1
ATOM 1484 N N . GLY A 1 187 ? -16.589 44.339 -39.830 1.00 11.70 485 GLY A N 1
ATOM 1485 C CA . GLY A 1 187 ? -16.559 44.701 -41.234 1.00 12.94 485 GLY A CA 1
ATOM 1486 C C . GLY A 1 187 ? -17.731 44.230 -42.044 1.00 13.10 485 GLY A C 1
ATOM 1487 O O . GLY A 1 187 ? -17.641 44.228 -43.250 1.00 14.08 485 GLY A O 1
ATOM 1488 N N . ARG A 1 188 ? -18.844 43.856 -41.395 1.00 11.87 486 ARG A N 1
ATOM 1489 C CA . ARG A 1 188 ? -19.986 43.423 -42.166 1.00 11.32 486 ARG A CA 1
ATOM 1490 C C . ARG A 1 188 ? -20.579 44.621 -42.937 1.00 12.07 486 ARG A C 1
ATOM 1491 O O . ARG A 1 188 ? -20.529 45.781 -42.468 1.00 14.17 486 ARG A O 1
ATOM 1499 N N . ASP A 1 189 ? -21.197 44.344 -44.076 1.00 13.25 487 ASP A N 1
ATOM 1500 C CA . ASP A 1 189 ? -21.974 45.388 -44.757 1.00 13.37 487 ASP A CA 1
ATOM 1501 C C . ASP A 1 189 ? -23.459 45.108 -44.828 1.00 15.82 487 ASP A C 1
ATOM 1502 O O . ASP A 1 189 ? -24.190 45.890 -45.456 1.00 19.56 487 ASP A O 1
ATOM 1507 N N . ARG A 1 190 ? -23.923 44.008 -44.228 1.00 16.44 488 ARG A N 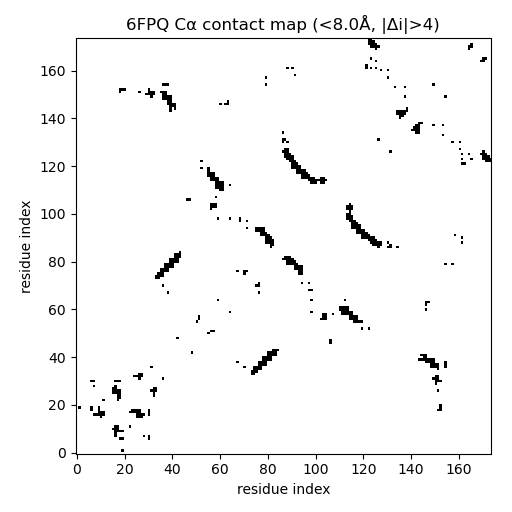1
ATOM 1508 C CA . ARG A 1 190 ? -25.347 43.709 -44.186 1.00 19.05 488 ARG A CA 1
ATOM 1509 C C . ARG A 1 190 ? -25.628 42.825 -42.982 1.00 23.14 488 ARG A C 1
ATOM 1510 O O . ARG A 1 190 ? -26.827 42.555 -42.713 1.00 27.46 488 ARG A O 1
#

Radius of gyration: 15.86 Å; Cα contacts (8 Å, |Δi|>4): 375; chains: 1; bounding box: 38×40×39 Å

Solvent-accessible surface area: 9425 Å² total; per-residue (Å²): 178,59,90,69,94,36,4,61,134,67,87,42,117,166,44,60,18,19,2,40,78,44,86,198,30,58,12,65,117,92,0,19,2,140,139,22,38,18,0,0,8,15,13,128,60,134,76,4,7,45,57,0,58,166,47,28,13,18,3,0,71,111,143,11,7,162,122,4,26,64,1,70,141,169,14,20,1,40,0,0,0,0,19,46,162,89,30,30,0,16,0,12,0,48,4,66,31,55,59,44,95,128,67,91,8,142,33,33,85,100,42,23,42,4,0,2,88,4,124,39,63,56,13,0,89,2,130,22,73,51,0,26,104,16,0,37,96,10,25,186,43,66,104,4,170,60,4,45,19,5,41,31,3,13,0,19,70,0,18,70,23,0,52,112,8,22,132,114,195,92,22,123,60,219

Foldseek 3Di:
DDDCPCQLVCADPVRFRADPVDRVFTAHSQQAGLAEWEWEAADADPVQLVVCVVPQKHFAFPVQQVVQLVSVPHYWYKYWYAHNPQRFTFFMWTFDARFDAPDAPPPDDPRTDGMTGTGTPAGFRADDVVSVCCQCCQVVYHHDDHGDIGHPNSVVVVNVVRVVCVVVVGGHPD